Protein AF-A0A8S3WJW8-F1 (afdb_monomer_lite)

InterPro domains:
  IPR026142 Protein phosphatase 1 regulatory subunit 36 [PF14895] (44-199)
  IPR026142 Protein phosphatase 1 regulatory subunit 36 [PTHR21055] (54-185)

Radius of gyration: 20.59 Å; chains: 1; bounding box: 72×55×47 Å

Organism: Parnassius apollo (NCBI:txid110799)

Secondary structure (DSSP, 8-state):
------------TTTTEEEEEETTTTEEEEEE-HHHHHHHHHHHSPP-HHHHHHHHHHHHHHHHHHHHHHHHHHHHHHT-GGGGGT-S-STTS-----HHHHHHHHHHHHHHHHHHHHHHTTT--HHHHHHHHHHHHS-TTT-HHHHHH---HHHHS-HHHHHHHH-S------GGGPPPHHHHHHT--S---HHHHHTTT-----

Structure (mmCIF, N/CA/C/O backbone):
data_AF-A0A8S3WJW8-F1
#
_entry.id   AF-A0A8S3WJW8-F1
#
loop_
_atom_site.group_PDB
_atom_site.id
_atom_site.type_symbol
_atom_site.label_atom_id
_atom_site.label_alt_id
_atom_site.label_comp_id
_atom_site.label_asym_id
_atom_site.label_entity_id
_atom_site.label_seq_id
_atom_site.pdbx_PDB_ins_code
_atom_site.Cartn_x
_atom_site.Cartn_y
_atom_site.Cartn_z
_atom_site.occupancy
_atom_site.B_iso_or_equiv
_atom_site.auth_seq_id
_atom_site.auth_comp_id
_atom_site.auth_asym_id
_atom_site.auth_atom_id
_atom_site.pdbx_PDB_model_num
ATOM 1 N N . MET A 1 1 ? -45.424 -25.612 3.366 1.00 46.12 1 MET A N 1
ATOM 2 C CA . MET A 1 1 ? -44.063 -25.651 2.806 1.00 46.12 1 MET A CA 1
ATOM 3 C C . MET A 1 1 ? -43.985 -24.552 1.771 1.00 46.12 1 MET A C 1
ATOM 5 O O . MET A 1 1 ? -44.535 -24.710 0.690 1.00 46.12 1 MET A O 1
ATOM 9 N N . ALA A 1 2 ? -43.446 -23.417 2.182 1.00 39.75 2 ALA A N 1
ATOM 10 C CA . ALA A 1 2 ? -42.940 -22.352 1.331 1.00 39.75 2 ALA A CA 1
ATOM 11 C C . ALA A 1 2 ? -41.837 -21.721 2.183 1.00 39.75 2 ALA A C 1
ATOM 13 O O . ALA A 1 2 ? -42.083 -21.451 3.359 1.00 39.75 2 ALA A O 1
ATOM 14 N N . ASP A 1 3 ? -40.638 -21.704 1.624 1.00 44.06 3 ASP A N 1
ATOM 15 C CA . ASP A 1 3 ? -39.371 -21.596 2.328 1.00 44.06 3 ASP A CA 1
ATOM 16 C C . ASP A 1 3 ? -39.134 -20.191 2.895 1.00 44.06 3 ASP A C 1
ATOM 18 O O . ASP A 1 3 ? -39.492 -19.186 2.279 1.00 44.06 3 ASP A O 1
ATOM 22 N N . ASP A 1 4 ? -38.545 -20.158 4.091 1.00 48.00 4 ASP A N 1
ATOM 23 C CA . ASP A 1 4 ? -37.957 -18.972 4.704 1.00 48.00 4 ASP A CA 1
ATOM 24 C C . ASP A 1 4 ? -36.662 -18.641 3.944 1.00 48.00 4 ASP A C 1
ATOM 26 O O . ASP A 1 4 ? -35.601 -19.206 4.219 1.00 48.00 4 ASP A O 1
ATOM 30 N N . ASP A 1 5 ? -36.751 -17.742 2.966 1.00 48.47 5 ASP A N 1
ATOM 31 C CA . ASP A 1 5 ? -35.581 -17.079 2.394 1.00 48.47 5 ASP A CA 1
ATOM 32 C C . ASP A 1 5 ? -35.149 -15.956 3.354 1.00 48.47 5 ASP A C 1
ATOM 34 O O . ASP A 1 5 ? -35.581 -14.807 3.242 1.00 48.47 5 ASP A O 1
ATOM 38 N N . ASP A 1 6 ? -34.297 -16.303 4.325 1.00 46.00 6 ASP A N 1
ATOM 39 C CA . ASP A 1 6 ? -33.446 -15.354 5.054 1.00 46.00 6 ASP A CA 1
ATOM 40 C C . ASP A 1 6 ? -32.476 -14.701 4.044 1.00 46.00 6 ASP A C 1
ATOM 42 O O . ASP A 1 6 ? -31.305 -15.077 3.907 1.00 46.00 6 ASP A O 1
ATOM 46 N N . GLU A 1 7 ? -32.969 -13.719 3.285 1.00 44.12 7 GLU A N 1
ATOM 47 C CA . GLU A 1 7 ? -32.123 -12.776 2.562 1.00 44.12 7 GLU A CA 1
ATOM 48 C C . GLU A 1 7 ? -31.361 -11.946 3.598 1.00 44.12 7 GLU A C 1
ATOM 50 O O . GLU A 1 7 ? -31.848 -10.940 4.114 1.00 44.12 7 GLU A O 1
ATOM 55 N N . GLY A 1 8 ? -30.153 -12.405 3.934 1.00 37.91 8 GLY A N 1
ATOM 56 C CA . GLY A 1 8 ? -29.217 -11.662 4.762 1.00 37.91 8 GLY A CA 1
ATOM 57 C C . GLY A 1 8 ? -29.094 -10.231 4.247 1.00 37.91 8 GLY A C 1
ATOM 58 O O . GLY A 1 8 ? -28.684 -10.014 3.107 1.00 37.91 8 GLY A O 1
ATOM 59 N N . GLU A 1 9 ? -29.474 -9.282 5.101 1.00 40.47 9 GLU A N 1
ATOM 60 C CA . GLU A 1 9 ? -29.448 -7.837 4.892 1.00 40.47 9 GLU A CA 1
ATOM 61 C C . GLU A 1 9 ? -28.026 -7.394 4.508 1.00 40.47 9 GLU A C 1
ATOM 63 O O . GLU A 1 9 ? -27.169 -7.083 5.335 1.00 40.47 9 GLU A O 1
ATOM 68 N N . PHE A 1 10 ? -27.732 -7.465 3.210 1.00 37.25 10 PHE A N 1
ATOM 69 C CA . PHE A 1 10 ? -26.458 -7.074 2.633 1.00 37.25 10 PHE A CA 1
ATOM 70 C C . PHE A 1 10 ? -26.481 -5.552 2.517 1.00 37.25 10 PHE A C 1
ATOM 72 O O . PHE A 1 10 ? -27.014 -5.011 1.548 1.00 37.25 10 PHE A O 1
ATOM 79 N N . GLY A 1 11 ? -25.925 -4.873 3.523 1.00 42.09 11 GLY A N 1
ATOM 80 C CA . GLY A 1 11 ? -25.843 -3.416 3.548 1.00 42.09 11 GLY A CA 1
ATOM 81 C C . GLY A 1 11 ? -25.349 -2.852 2.212 1.00 42.09 11 GLY A C 1
ATOM 82 O O . GLY A 1 11 ? -24.380 -3.345 1.614 1.00 42.09 11 GLY A O 1
ATOM 83 N N . GLY A 1 12 ? -26.074 -1.862 1.693 1.00 35.47 12 GLY A N 1
ATOM 84 C CA . GLY A 1 12 ? -25.834 -1.256 0.391 1.00 35.47 12 GLY A CA 1
ATOM 85 C C . GLY A 1 12 ? -24.409 -0.715 0.219 1.00 35.47 12 GLY A C 1
ATOM 86 O O . GLY A 1 12 ? -23.706 -0.387 1.168 1.00 35.47 12 GLY A O 1
ATOM 87 N N . LEU A 1 13 ? -23.991 -0.557 -1.043 1.00 38.19 13 LEU A N 1
ATOM 88 C CA . LEU A 1 13 ? -22.652 -0.125 -1.495 1.00 38.19 13 LEU A CA 1
ATOM 89 C C . LEU A 1 13 ? -22.117 1.184 -0.861 1.00 38.19 13 LEU A C 1
ATOM 91 O O . LEU A 1 13 ? -20.929 1.481 -0.983 1.00 38.19 13 LEU A O 1
ATOM 95 N N . TYR A 1 14 ? -22.992 1.956 -0.219 1.00 46.44 14 TYR A N 1
ATOM 96 C CA . TYR A 1 14 ? -22.725 3.262 0.387 1.00 46.44 14 TYR A CA 1
ATOM 97 C C . TYR A 1 14 ? -23.204 3.355 1.840 1.00 46.44 14 TYR A C 1
ATOM 99 O O . TYR A 1 14 ? -23.274 4.450 2.396 1.00 46.44 14 TYR A O 1
ATOM 107 N N . GLU A 1 15 ? -23.567 2.233 2.453 1.00 45.28 15 GLU A N 1
ATOM 108 C CA . GLU A 1 15 ? -23.966 2.218 3.852 1.00 45.28 15 GLU A CA 1
ATOM 109 C C . GLU A 1 15 ? -22.736 2.322 4.757 1.00 45.28 15 GLU A C 1
ATOM 111 O O . GLU A 1 15 ? -21.673 1.780 4.466 1.00 45.28 15 GLU A O 1
ATOM 116 N N . GLY A 1 16 ? -22.860 3.084 5.845 1.00 55.75 16 GLY A N 1
ATOM 117 C CA . GLY A 1 16 ? -21.800 3.211 6.847 1.00 55.75 16 GLY A CA 1
ATOM 118 C C . GLY A 1 16 ? -20.841 4.395 6.683 1.00 55.75 16 GLY A C 1
ATOM 119 O O . GLY A 1 16 ? -19.995 4.568 7.556 1.00 55.75 16 GLY A O 1
ATOM 120 N N . GLY A 1 17 ? -21.000 5.249 5.667 1.00 66.12 17 GLY A N 1
ATOM 121 C CA . GLY A 1 17 ? -20.184 6.456 5.459 1.00 66.12 17 GLY A CA 1
ATOM 122 C C . GLY A 1 17 ? -20.984 7.684 5.019 1.00 66.12 17 GLY A C 1
ATOM 123 O O . GLY A 1 17 ? -22.210 7.632 4.918 1.00 66.12 17 GLY A O 1
ATOM 124 N N . HIS A 1 18 ? -20.297 8.788 4.728 1.00 68.69 18 HIS A N 1
ATOM 125 C CA . HIS A 1 18 ? -20.907 10.003 4.190 1.00 68.69 18 HIS A CA 1
ATOM 126 C C . HIS A 1 18 ? -20.092 10.582 3.031 1.00 68.69 18 HIS A C 1
ATOM 128 O O . HIS A 1 18 ? -18.869 10.448 2.951 1.00 68.69 18 HIS A O 1
ATOM 134 N N . TRP A 1 19 ? -20.796 11.228 2.103 1.00 68.12 19 TRP A N 1
ATOM 135 C CA . TRP A 1 19 ? -20.166 11.976 1.025 1.00 68.12 19 TRP A CA 1
ATOM 136 C C . TRP A 1 19 ? -19.875 13.391 1.503 1.00 68.12 19 TRP A C 1
ATOM 138 O O . TRP A 1 19 ? -20.786 14.127 1.880 1.00 68.12 19 TRP A O 1
ATOM 148 N N . VAL A 1 20 ? -18.607 13.774 1.457 1.00 70.50 20 VAL A N 1
ATOM 149 C CA . VAL A 1 20 ? -18.179 15.147 1.694 1.00 70.50 20 VAL A CA 1
ATOM 150 C C . VAL A 1 20 ? -17.858 15.765 0.347 1.00 70.50 20 VAL A C 1
ATOM 152 O O . VAL A 1 20 ? -17.058 15.230 -0.424 1.00 70.50 20 VAL A O 1
ATOM 155 N N . TRP A 1 21 ? -18.514 16.884 0.051 1.00 69.94 21 TRP A N 1
ATOM 156 C CA . TRP A 1 21 ? -18.088 17.744 -1.039 1.00 69.94 21 TRP A CA 1
ATOM 157 C C . TRP A 1 21 ? -16.774 18.404 -0.639 1.00 69.94 21 TRP A C 1
ATOM 159 O O . TRP A 1 21 ? -16.710 19.101 0.374 1.00 69.94 21 TRP A O 1
ATOM 169 N N . ASP A 1 22 ? -15.728 18.150 -1.414 1.00 60.66 22 ASP A N 1
ATOM 170 C CA . ASP A 1 22 ? -14.438 18.786 -1.212 1.00 60.66 22 ASP A CA 1
ATOM 171 C C . ASP A 1 22 ? -14.284 19.937 -2.209 1.00 60.66 22 ASP A C 1
ATOM 173 O O . ASP A 1 22 ? -14.071 19.737 -3.410 1.00 60.66 22 ASP A O 1
ATOM 177 N N . ASP A 1 23 ? -14.391 21.161 -1.689 1.00 60.78 23 ASP A N 1
ATOM 178 C CA . ASP A 1 23 ? -14.270 22.397 -2.463 1.00 60.78 23 ASP A CA 1
ATOM 179 C C . ASP A 1 23 ? -12.900 22.554 -3.137 1.00 60.78 23 ASP A C 1
ATOM 181 O O . ASP A 1 23 ? -12.793 23.226 -4.166 1.00 60.78 23 ASP A O 1
ATOM 185 N N . THR A 1 24 ? -11.856 21.916 -2.601 1.00 53.72 24 THR A N 1
ATOM 186 C CA . THR A 1 24 ? -10.487 21.993 -3.131 1.00 53.72 24 THR A CA 1
ATOM 187 C C . THR A 1 24 ? -10.364 21.239 -4.444 1.00 53.72 24 THR A C 1
ATOM 189 O O . THR A 1 24 ? -9.654 21.673 -5.352 1.00 53.72 24 THR A O 1
ATOM 192 N N . VAL A 1 25 ? -11.062 20.110 -4.550 1.00 55.44 25 VAL A N 1
ATOM 193 C CA . VAL A 1 25 ? -10.974 19.214 -5.708 1.00 55.44 25 VAL A CA 1
ATOM 194 C C . VAL A 1 25 ? -12.231 19.162 -6.546 1.00 55.44 25 VAL A C 1
ATOM 196 O O . VAL A 1 25 ? -12.248 18.467 -7.560 1.00 55.44 25 VAL A O 1
ATOM 199 N N . GLN A 1 26 ? -13.250 19.932 -6.162 1.00 66.56 26 GLN A N 1
ATOM 200 C CA . GLN A 1 26 ? -14.516 20.034 -6.881 1.00 66.56 26 GLN A CA 1
ATOM 201 C C . GLN A 1 26 ? -15.124 18.643 -7.126 1.00 66.56 26 GLN A C 1
ATOM 203 O O . GLN A 1 26 ? -15.595 18.335 -8.223 1.00 66.56 26 GLN A O 1
ATOM 208 N N . ALA A 1 27 ? -15.059 17.776 -6.112 1.00 59.03 27 ALA A N 1
ATOM 209 C CA . ALA A 1 27 ? -15.504 16.393 -6.207 1.00 59.03 27 ALA A CA 1
ATOM 210 C C . ALA A 1 27 ? -16.142 15.905 -4.901 1.00 59.03 27 ALA A C 1
ATOM 212 O O . ALA A 1 27 ? -15.812 16.361 -3.807 1.00 59.03 27 ALA A O 1
ATOM 213 N N . LEU A 1 28 ? -17.049 14.934 -5.034 1.00 55.97 28 LEU A N 1
ATOM 214 C CA . LEU A 1 28 ? -17.613 14.195 -3.907 1.00 55.97 28 LEU A CA 1
ATOM 215 C C . LEU A 1 28 ? -16.642 13.087 -3.487 1.00 55.97 28 LEU A C 1
ATOM 217 O O . LEU A 1 28 ? -16.317 12.200 -4.279 1.00 55.97 28 LEU A O 1
ATOM 221 N N . ILE A 1 29 ? -16.213 13.120 -2.227 1.00 62.00 29 ILE A N 1
ATOM 222 C CA . ILE A 1 29 ? -15.366 12.097 -1.611 1.00 62.00 29 ILE A CA 1
ATOM 223 C C . ILE A 1 29 ? -16.224 11.296 -0.634 1.00 62.00 29 ILE A C 1
ATOM 225 O O . ILE A 1 29 ? -16.871 11.870 0.237 1.00 62.00 29 ILE A O 1
ATOM 229 N N . PHE A 1 30 ? -16.240 9.969 -0.769 1.00 63.41 30 PHE A N 1
ATOM 230 C CA . PHE A 1 30 ? -16.905 9.104 0.206 1.00 63.41 30 PHE A CA 1
ATOM 231 C C . PHE A 1 30 ? -15.933 8.766 1.328 1.00 63.41 30 PHE A C 1
ATOM 233 O O . PHE A 1 30 ? -14.874 8.179 1.089 1.00 63.41 30 PHE A O 1
ATOM 240 N N . ILE A 1 31 ? -16.319 9.115 2.546 1.00 66.00 31 ILE A N 1
ATOM 241 C CA . ILE A 1 31 ? -15.604 8.779 3.769 1.00 66.00 31 ILE A CA 1
ATOM 242 C C . ILE A 1 31 ? -16.373 7.636 4.425 1.00 66.00 31 ILE A C 1
ATOM 244 O O . ILE A 1 31 ? -17.555 7.788 4.727 1.00 66.00 31 ILE A O 1
ATOM 248 N N . SER A 1 32 ? -15.725 6.482 4.607 1.00 68.81 32 SER A N 1
ATOM 249 C CA . SER A 1 32 ? -16.309 5.420 5.429 1.00 68.81 32 SER A CA 1
ATOM 250 C C . SER A 1 32 ? -16.185 5.822 6.894 1.00 68.81 32 SER A C 1
ATOM 252 O O . SER A 1 32 ? -15.076 6.043 7.373 1.00 68.81 32 SER A O 1
ATOM 254 N N . ASP A 1 33 ? -17.309 5.889 7.605 1.00 69.94 33 ASP A N 1
ATOM 255 C CA . ASP A 1 33 ? -17.321 6.158 9.046 1.00 69.94 33 ASP A CA 1
ATOM 256 C C . ASP A 1 33 ? -17.252 4.860 9.852 1.00 69.94 33 ASP A C 1
ATOM 258 O O . ASP A 1 33 ? -17.332 4.884 11.074 1.00 69.94 33 ASP A O 1
ATOM 262 N N . GLU A 1 34 ? -17.157 3.707 9.194 1.00 72.25 34 GLU A N 1
ATOM 263 C CA . GLU A 1 34 ? -17.368 2.419 9.842 1.00 72.25 34 GLU A CA 1
ATOM 264 C C . GLU A 1 34 ? -16.262 2.088 10.849 1.00 72.25 34 GLU A C 1
ATOM 266 O O . GLU A 1 34 ? -16.548 1.653 11.962 1.00 72.25 34 GLU A O 1
ATOM 271 N N . MET A 1 35 ? -15.004 2.377 10.508 1.00 70.44 35 MET A N 1
ATOM 272 C CA . MET A 1 35 ? -13.880 2.263 11.442 1.00 70.44 35 MET A CA 1
ATOM 273 C C . MET A 1 35 ? -14.036 3.224 12.625 1.00 70.44 35 MET A C 1
ATOM 275 O O . MET A 1 35 ? -13.904 2.798 13.770 1.00 70.44 35 MET A O 1
ATOM 279 N N . GLY A 1 36 ? -14.405 4.482 12.368 1.00 74.06 36 GLY A N 1
ATOM 280 C CA . GLY A 1 36 ? -14.655 5.475 13.416 1.00 74.06 36 GLY A CA 1
ATOM 281 C C . GLY A 1 36 ? -15.807 5.084 14.348 1.00 74.06 36 GLY A C 1
ATOM 282 O O . GLY A 1 36 ? -15.671 5.162 15.565 1.00 74.06 36 GLY A O 1
ATOM 283 N N . LYS A 1 37 ? -16.918 4.581 13.798 1.00 78.00 37 LYS A N 1
ATOM 284 C CA . LYS A 1 37 ? -18.063 4.063 14.563 1.00 78.00 37 LYS A CA 1
ATOM 285 C C . LYS A 1 37 ? -17.666 2.859 15.410 1.00 78.00 37 LYS A C 1
ATOM 287 O O . LYS A 1 37 ? -17.979 2.831 16.595 1.00 78.00 37 LYS A O 1
ATOM 292 N N . ARG A 1 38 ? -16.925 1.903 14.839 1.00 77.75 38 ARG A N 1
ATOM 293 C CA . ARG A 1 38 ? -16.424 0.731 15.576 1.00 77.75 38 ARG A CA 1
ATOM 294 C C . ARG A 1 38 ? -15.489 1.126 16.716 1.00 77.75 38 ARG A C 1
ATOM 296 O O . ARG A 1 38 ? -15.554 0.496 17.764 1.00 77.75 38 ARG A O 1
ATOM 303 N N . ILE A 1 39 ? -14.662 2.157 16.537 1.00 78.50 39 ILE A N 1
ATOM 304 C CA . ILE A 1 39 ? -13.791 2.687 17.597 1.00 78.50 39 ILE A CA 1
ATOM 305 C C . ILE A 1 39 ? -14.627 3.319 18.715 1.00 78.50 39 ILE A C 1
ATOM 307 O O . ILE A 1 39 ? -14.443 2.972 19.875 1.00 78.50 39 ILE A O 1
ATOM 311 N N . LEU A 1 40 ? -15.616 4.152 18.380 1.00 82.88 40 LEU A N 1
ATOM 312 C CA . LEU A 1 40 ? -16.518 4.740 19.378 1.00 82.88 40 LEU A CA 1
ATOM 313 C C . LEU A 1 40 ? -17.319 3.679 20.144 1.00 82.88 40 LEU A C 1
ATOM 315 O O . LEU A 1 40 ? -17.519 3.793 21.349 1.00 82.88 40 LEU A O 1
ATOM 319 N N . GLU A 1 41 ? -17.779 2.629 19.463 1.00 83.44 41 GLU A N 1
ATOM 320 C CA . GLU A 1 41 ? -18.418 1.494 20.129 1.00 83.44 41 GLU A CA 1
ATOM 321 C C . GLU A 1 41 ? -17.451 0.722 21.027 1.00 83.44 41 GLU A C 1
ATOM 323 O O . GLU A 1 41 ? -17.854 0.211 22.071 1.00 83.44 41 GLU A O 1
ATOM 328 N N . HIS A 1 42 ? -16.196 0.580 20.598 1.00 80.06 42 HIS A N 1
ATOM 329 C CA . HIS A 1 42 ? -15.157 -0.113 21.3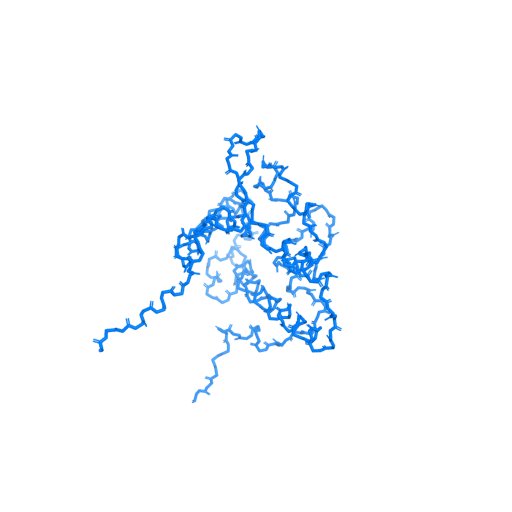51 1.00 80.06 42 HIS A CA 1
ATOM 330 C C . HIS A 1 42 ? -14.835 0.603 22.660 1.00 80.06 42 HIS A C 1
ATOM 332 O O . HIS A 1 42 ? -14.752 -0.066 23.687 1.00 80.06 42 HIS A O 1
ATOM 338 N N . ASP A 1 43 ? -14.802 1.937 22.653 1.00 82.62 43 ASP A N 1
ATOM 339 C CA . ASP A 1 43 ? -14.576 2.763 23.848 1.00 82.62 43 ASP A CA 1
ATOM 340 C C . ASP A 1 43 ? -15.626 2.535 24.950 1.00 82.62 43 ASP A C 1
ATOM 342 O O . ASP A 1 43 ? -15.344 2.707 26.137 1.00 82.62 43 ASP A O 1
ATOM 346 N N . VAL A 1 44 ? -16.843 2.129 24.576 1.00 86.00 44 VAL A N 1
ATOM 347 C CA . VAL A 1 44 ? -17.942 1.859 25.520 1.00 86.00 44 VAL A CA 1
ATOM 348 C C . VAL A 1 44 ? -17.967 0.386 25.965 1.00 86.00 44 VAL A C 1
ATOM 350 O O . VAL A 1 44 ? -18.600 0.047 26.969 1.00 86.00 44 VAL A O 1
ATOM 353 N N . LYS A 1 45 ? -17.281 -0.517 25.252 1.00 85.81 45 LYS A N 1
ATOM 354 C CA . LYS A 1 45 ? -17.274 -1.961 25.538 1.00 85.81 45 LYS A CA 1
ATOM 355 C C . LYS A 1 45 ? -16.260 -2.307 26.636 1.00 85.81 45 LYS A C 1
ATOM 357 O O . LYS A 1 45 ? -15.157 -1.772 26.707 1.00 85.81 45 LYS A O 1
ATOM 362 N N . ILE A 1 46 ? -16.618 -3.266 27.494 1.00 87.00 46 ILE A N 1
ATOM 363 C CA . ILE A 1 46 ? -15.709 -3.774 28.532 1.00 87.00 46 ILE A CA 1
ATOM 364 C C . ILE A 1 46 ? -14.576 -4.560 27.864 1.00 87.00 46 ILE A C 1
ATOM 366 O O . ILE A 1 46 ? -14.813 -5.554 27.176 1.00 87.00 46 ILE A O 1
ATOM 370 N N . ARG A 1 47 ? -13.334 -4.135 28.109 1.00 85.62 47 ARG A N 1
ATOM 371 C CA . ARG A 1 47 ? -12.132 -4.814 27.618 1.00 85.62 47 ARG A CA 1
ATOM 372 C C . ARG A 1 47 ? -11.902 -6.108 28.389 1.00 85.62 47 ARG A C 1
ATOM 374 O O . ARG A 1 47 ? -11.877 -6.120 29.618 1.00 85.62 47 ARG A O 1
ATOM 381 N N . THR A 1 48 ? -11.700 -7.194 27.653 1.00 90.69 48 THR A N 1
ATOM 382 C CA . THR A 1 48 ? -11.306 -8.495 28.208 1.00 90.69 48 THR A CA 1
ATOM 383 C C . THR A 1 48 ? -9.919 -8.880 27.694 1.00 90.69 48 THR A C 1
ATOM 385 O O . THR A 1 48 ? -9.559 -8.481 26.583 1.00 90.69 48 THR A O 1
ATOM 388 N N . PRO A 1 49 ? -9.143 -9.692 28.431 1.00 93.19 49 PRO A N 1
ATOM 389 C CA . PRO A 1 49 ? -7.858 -10.192 27.938 1.00 93.19 49 PRO A CA 1
ATOM 390 C C . PRO A 1 49 ? -7.972 -10.893 26.574 1.00 93.19 49 PRO A C 1
ATOM 392 O O . PRO A 1 49 ? -7.112 -10.740 25.715 1.00 93.19 49 PRO A O 1
ATOM 395 N N . GLN A 1 50 ? -9.074 -11.608 26.332 1.00 91.25 50 GLN A N 1
ATOM 396 C CA . GLN A 1 50 ? -9.349 -12.271 25.056 1.00 91.25 50 GLN A CA 1
ATOM 397 C C . GLN A 1 50 ? -9.513 -11.277 23.901 1.00 91.25 50 GLN A C 1
ATOM 399 O O . GLN A 1 50 ? -9.033 -11.544 22.802 1.00 91.25 50 GLN A O 1
ATOM 404 N N . SER A 1 51 ? -10.157 -10.128 24.140 1.00 88.44 51 SER A N 1
ATOM 405 C CA . SER A 1 51 ? -10.302 -9.090 23.108 1.00 88.44 51 SER A CA 1
ATOM 406 C C . SER A 1 51 ? -8.957 -8.500 22.679 1.00 88.44 51 SER A C 1
ATOM 408 O O . SER A 1 51 ? -8.747 -8.253 21.497 1.00 88.44 51 SER A O 1
ATOM 410 N N . GLU A 1 52 ? -8.020 -8.346 23.616 1.00 87.94 52 GLU A N 1
ATOM 411 C CA . GLU A 1 52 ? -6.675 -7.850 23.322 1.00 87.94 52 GLU A CA 1
ATOM 412 C C . GLU A 1 52 ? -5.854 -8.866 22.517 1.00 87.94 52 GLU A C 1
ATOM 414 O O . GLU A 1 52 ? -5.201 -8.497 21.543 1.00 87.94 52 GLU A O 1
ATOM 419 N N . ILE A 1 53 ? -5.930 -10.153 22.878 1.00 92.38 53 ILE A N 1
ATOM 420 C CA . ILE A 1 53 ? -5.272 -11.234 22.128 1.00 92.38 53 ILE A CA 1
ATOM 421 C C . ILE A 1 53 ? -5.766 -11.252 20.677 1.00 92.38 53 ILE A C 1
ATOM 423 O O . ILE A 1 53 ? -4.954 -11.255 19.754 1.00 92.38 53 ILE A O 1
ATOM 427 N N . LEU A 1 54 ? -7.086 -11.209 20.479 1.00 90.81 54 LEU A N 1
ATOM 428 C CA . LEU A 1 54 ? -7.695 -11.255 19.151 1.00 90.81 54 LEU A CA 1
ATOM 429 C C . LEU A 1 54 ? -7.314 -10.037 18.292 1.00 90.81 54 LEU A C 1
ATOM 431 O O . LEU A 1 54 ? -7.018 -10.170 17.107 1.00 90.81 54 LEU A O 1
ATOM 435 N N . GLU A 1 55 ? -7.302 -8.838 18.875 1.00 87.06 55 GLU A N 1
ATOM 436 C CA . GLU A 1 55 ? -6.896 -7.620 18.163 1.00 87.06 55 GLU A CA 1
ATOM 437 C C . GLU A 1 55 ? -5.434 -7.652 17.732 1.00 87.06 55 GLU A C 1
ATOM 439 O O . GLU A 1 55 ? -5.112 -7.226 16.620 1.00 87.06 55 GLU A O 1
ATOM 444 N N . ASN A 1 56 ? -4.556 -8.162 18.596 1.00 87.94 56 ASN A N 1
ATOM 445 C CA . ASN A 1 56 ? -3.148 -8.329 18.262 1.00 87.94 56 ASN A CA 1
ATOM 446 C C . ASN A 1 56 ? -2.975 -9.342 17.125 1.00 87.94 56 ASN A C 1
ATOM 448 O O . ASN A 1 56 ? -2.261 -9.044 16.174 1.00 87.94 56 ASN A O 1
ATOM 452 N N . GLU A 1 57 ? -3.711 -10.457 17.139 1.00 90.50 57 GLU A N 1
ATOM 453 C CA . GLU A 1 57 ? -3.689 -11.442 16.049 1.00 90.50 57 GLU A CA 1
ATOM 454 C C . GLU A 1 57 ? -4.095 -10.822 14.701 1.00 90.50 57 GLU A C 1
ATOM 456 O O . GLU A 1 57 ? -3.397 -10.983 13.699 1.00 90.50 57 GLU A O 1
ATOM 461 N N . PHE A 1 58 ? -5.183 -10.045 14.654 1.00 89.69 58 PHE A N 1
ATOM 462 C CA . PHE A 1 58 ? -5.579 -9.349 13.423 1.00 89.69 58 PHE A CA 1
ATOM 463 C C . PHE A 1 58 ? -4.543 -8.324 12.959 1.00 89.69 58 PHE A C 1
ATOM 465 O O . PHE A 1 58 ? -4.314 -8.171 11.755 1.00 89.69 58 PHE A O 1
ATOM 472 N N . ARG A 1 59 ? -3.914 -7.614 13.898 1.00 87.00 59 ARG A N 1
ATOM 473 C CA . ARG A 1 59 ? -2.890 -6.614 13.591 1.00 87.00 59 ARG A CA 1
ATOM 474 C C . ARG A 1 59 ? -1.616 -7.261 13.046 1.00 87.00 59 ARG A C 1
ATOM 476 O O . ARG A 1 59 ? -1.032 -6.733 12.094 1.00 87.00 59 ARG A O 1
ATOM 483 N N . ASP A 1 60 ? -1.226 -8.403 13.594 1.00 87.75 60 ASP A N 1
ATOM 484 C CA . ASP A 1 60 ? -0.072 -9.180 13.144 1.00 87.75 60 ASP A CA 1
ATOM 485 C C . ASP A 1 60 ? -0.335 -9.783 11.760 1.00 87.75 60 ASP A C 1
ATOM 487 O O . ASP A 1 60 ? 0.452 -9.558 10.839 1.00 87.75 60 ASP A O 1
ATOM 491 N N . ASN A 1 61 ? -1.506 -10.395 11.555 1.00 89.56 61 ASN A N 1
ATOM 492 C CA . ASN A 1 61 ? -1.938 -10.905 10.250 1.00 89.56 61 ASN A CA 1
ATOM 493 C C . ASN A 1 61 ? -1.912 -9.813 9.170 1.00 89.56 61 ASN A C 1
ATOM 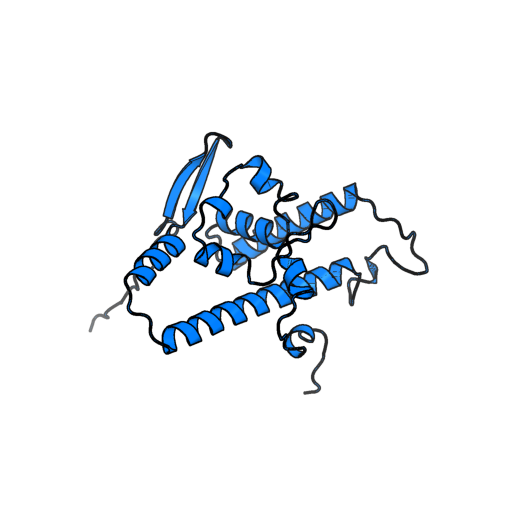495 O O . ASN A 1 61 ? -1.423 -10.023 8.058 1.00 89.56 61 ASN A O 1
ATOM 499 N N . LEU A 1 62 ? -2.409 -8.615 9.489 1.00 88.81 62 LEU A N 1
ATOM 500 C CA . LEU A 1 62 ? -2.402 -7.494 8.552 1.00 88.81 62 LEU A CA 1
ATOM 501 C C . LEU A 1 62 ? -0.974 -7.017 8.243 1.00 88.81 62 LEU A C 1
ATOM 503 O O . LEU A 1 62 ? -0.673 -6.672 7.099 1.00 88.81 62 LEU A O 1
ATOM 507 N N . SER A 1 63 ? -0.089 -7.028 9.239 1.00 89.00 63 SER A N 1
ATOM 508 C CA . SER A 1 63 ? 1.327 -6.686 9.068 1.00 89.00 63 SER A CA 1
ATOM 509 C C . SER A 1 63 ? 2.056 -7.719 8.199 1.00 89.00 63 SER A C 1
ATOM 511 O O . SER A 1 63 ? 2.880 -7.351 7.360 1.00 89.00 63 SER A O 1
ATOM 513 N N . ASP A 1 64 ? 1.724 -9.005 8.322 1.00 89.38 64 ASP A N 1
ATOM 514 C CA . ASP A 1 64 ? 2.269 -10.076 7.479 1.00 89.38 64 ASP A CA 1
ATOM 515 C C . ASP A 1 64 ? 1.800 -9.972 6.026 1.00 89.38 64 ASP A C 1
ATOM 517 O O . ASP A 1 64 ? 2.607 -10.103 5.102 1.00 89.38 64 ASP A O 1
ATOM 521 N N . LEU A 1 65 ? 0.529 -9.630 5.799 1.00 90.31 65 LEU A N 1
ATOM 522 C CA . LEU A 1 65 ? 0.024 -9.351 4.453 1.00 90.31 65 LEU A CA 1
ATOM 523 C C . LEU A 1 65 ? 0.747 -8.164 3.806 1.00 90.31 65 LEU A C 1
ATOM 525 O O . LEU A 1 65 ? 1.122 -8.233 2.632 1.00 90.31 65 LEU A O 1
ATOM 529 N N . ARG A 1 66 ? 0.998 -7.082 4.556 1.00 91.00 66 ARG A N 1
ATOM 530 C CA . ARG A 1 66 ? 1.783 -5.952 4.034 1.00 91.00 66 ARG A CA 1
ATOM 531 C C . ARG A 1 66 ? 3.214 -6.361 3.724 1.00 91.00 66 ARG A C 1
ATOM 533 O O . ARG A 1 66 ? 3.725 -5.983 2.673 1.00 91.00 66 ARG A O 1
ATOM 540 N N . LEU A 1 67 ? 3.841 -7.151 4.593 1.00 91.31 67 LEU A N 1
ATOM 541 C CA . LEU A 1 67 ? 5.192 -7.655 4.375 1.00 91.31 67 LEU A CA 1
ATOM 542 C C . LEU A 1 67 ? 5.291 -8.483 3.087 1.00 91.31 67 LEU A C 1
ATOM 544 O O . LEU A 1 67 ? 6.255 -8.321 2.341 1.00 91.31 67 LEU A O 1
ATOM 548 N N . LEU A 1 68 ? 4.295 -9.319 2.782 1.00 91.69 68 LEU A N 1
ATOM 549 C CA . LEU A 1 68 ? 4.259 -10.088 1.533 1.00 91.69 68 LEU A CA 1
ATOM 550 C C . LEU A 1 68 ? 4.249 -9.185 0.302 1.00 91.69 68 LEU A C 1
ATOM 552 O O . LEU A 1 68 ? 5.075 -9.344 -0.600 1.00 91.69 68 LEU A O 1
ATOM 556 N N . VAL A 1 69 ? 3.368 -8.185 0.291 1.00 92.44 69 VAL A N 1
ATOM 557 C CA . VAL A 1 69 ? 3.314 -7.199 -0.796 1.00 92.44 69 VAL A CA 1
ATOM 558 C C . VAL A 1 69 ? 4.630 -6.415 -0.875 1.00 92.44 69 VAL A C 1
ATOM 560 O O . VAL A 1 69 ? 5.146 -6.164 -1.966 1.00 92.44 69 VAL A O 1
ATOM 563 N N . ALA A 1 70 ? 5.222 -6.076 0.272 1.00 92.38 70 ALA A N 1
ATOM 564 C CA . ALA A 1 70 ? 6.482 -5.351 0.347 1.00 92.38 70 ALA A CA 1
ATOM 565 C C . ALA A 1 70 ? 7.662 -6.171 -0.184 1.00 92.38 70 ALA A C 1
ATOM 567 O O . ALA A 1 70 ? 8.531 -5.623 -0.868 1.00 92.38 70 ALA A O 1
ATOM 568 N N . LYS A 1 71 ? 7.681 -7.480 0.080 1.00 90.81 71 LYS A N 1
ATOM 569 C CA . LYS A 1 71 ? 8.672 -8.429 -0.436 1.00 90.81 71 LYS A CA 1
ATOM 570 C C . LYS A 1 71 ? 8.590 -8.545 -1.954 1.00 90.81 71 LYS A C 1
ATOM 572 O O . LYS A 1 71 ? 9.626 -8.446 -2.616 1.00 90.81 71 LYS A O 1
ATOM 577 N N . GLU A 1 72 ? 7.394 -8.693 -2.522 1.00 90.44 72 GLU A N 1
ATOM 578 C CA . GLU A 1 72 ? 7.217 -8.752 -3.983 1.00 90.44 72 GLU A CA 1
ATOM 579 C C . GLU A 1 72 ? 7.632 -7.439 -4.652 1.00 90.44 72 GLU A C 1
ATOM 581 O O . GLU A 1 72 ? 8.404 -7.424 -5.617 1.00 90.44 72 GLU A O 1
ATOM 586 N N . TYR A 1 73 ? 7.210 -6.314 -4.075 1.00 91.88 73 TYR A N 1
ATOM 587 C CA . TYR A 1 73 ? 7.596 -4.996 -4.559 1.00 91.88 73 TYR A CA 1
ATOM 588 C C . TYR A 1 73 ? 9.115 -4.778 -4.496 1.00 91.88 73 TYR A C 1
ATOM 590 O O . TYR A 1 73 ? 9.730 -4.361 -5.479 1.00 91.88 73 TYR A O 1
ATOM 598 N N . SER A 1 74 ? 9.750 -5.131 -3.377 1.00 90.62 74 SER A N 1
ATOM 599 C CA . SER A 1 74 ? 11.203 -5.021 -3.202 1.00 90.62 74 SER A CA 1
ATOM 600 C C . SER A 1 74 ? 11.963 -5.920 -4.173 1.00 90.62 74 SER A C 1
ATOM 602 O O . SER A 1 74 ? 12.963 -5.490 -4.746 1.00 90.62 74 SER A O 1
ATOM 604 N N . THR A 1 75 ? 11.464 -7.135 -4.420 1.00 89.50 75 THR A N 1
ATOM 605 C CA . THR A 1 75 ? 12.034 -8.070 -5.400 1.00 89.50 75 THR A CA 1
ATOM 606 C C . THR A 1 75 ? 12.042 -7.454 -6.797 1.00 89.50 75 THR A C 1
ATOM 608 O O . THR A 1 75 ? 13.059 -7.526 -7.488 1.00 89.50 75 THR A O 1
ATOM 611 N N . MET A 1 76 ? 10.960 -6.778 -7.194 1.00 88.75 76 MET A N 1
ATOM 612 C CA . MET A 1 76 ? 10.899 -6.054 -8.465 1.00 88.75 76 MET A CA 1
ATOM 613 C C . MET A 1 76 ? 11.893 -4.885 -8.516 1.00 88.75 76 MET A C 1
ATOM 615 O O . MET A 1 76 ? 12.582 -4.715 -9.524 1.00 88.75 76 MET A O 1
ATOM 619 N N . LEU A 1 77 ? 12.009 -4.107 -7.433 1.00 87.50 77 LEU A N 1
ATOM 620 C CA . LEU A 1 77 ? 12.912 -2.953 -7.365 1.00 87.50 77 LEU A CA 1
ATOM 621 C C . LEU A 1 77 ? 14.394 -3.331 -7.445 1.00 87.50 77 LEU A C 1
ATOM 623 O O . LEU A 1 77 ? 15.164 -2.604 -8.063 1.00 87.50 77 LEU A O 1
ATOM 627 N N . ILE A 1 78 ? 14.808 -4.442 -6.830 1.00 87.00 78 ILE A N 1
ATOM 628 C CA . ILE A 1 78 ? 16.211 -4.892 -6.864 1.00 87.00 78 ILE A CA 1
ATOM 629 C C . ILE A 1 78 ? 16.538 -5.729 -8.110 1.00 87.00 78 ILE A C 1
ATOM 631 O O . ILE A 1 78 ? 17.705 -6.048 -8.353 1.00 87.00 78 ILE A O 1
ATOM 635 N N . GLY A 1 79 ? 15.529 -6.100 -8.903 1.00 86.94 79 GLY A N 1
ATOM 636 C CA . GLY A 1 79 ? 15.697 -7.005 -10.036 1.00 86.94 79 GLY A CA 1
ATOM 637 C C . GLY A 1 79 ? 15.928 -8.458 -9.625 1.00 86.94 79 GLY A C 1
ATOM 638 O O . GLY A 1 79 ? 16.756 -9.140 -10.232 1.00 86.94 79 GLY A O 1
ATOM 639 N N . GLY A 1 80 ? 15.256 -8.921 -8.573 1.00 86.31 80 GLY A N 1
ATOM 640 C CA . GLY A 1 80 ? 15.303 -10.303 -8.102 1.00 86.31 80 GLY A CA 1
ATOM 641 C C . GLY A 1 80 ? 14.461 -11.254 -8.961 1.00 86.31 80 GLY A C 1
ATOM 642 O O . GLY A 1 80 ? 13.521 -10.842 -9.647 1.00 86.31 80 GLY A O 1
ATOM 643 N N . GLY A 1 81 ? 14.813 -12.543 -8.935 1.00 84.75 81 GLY A N 1
ATOM 644 C CA . GLY A 1 81 ? 14.077 -13.602 -9.637 1.00 84.75 81 GLY A CA 1
ATOM 645 C C . GLY A 1 81 ? 13.873 -13.311 -11.129 1.00 84.75 81 GLY A C 1
ATOM 646 O O . GLY A 1 81 ? 14.817 -12.968 -11.852 1.00 84.75 81 GLY A O 1
ATOM 647 N N . ASP A 1 82 ? 12.622 -13.406 -11.578 1.00 84.62 82 ASP A N 1
ATOM 648 C CA . ASP A 1 82 ? 12.229 -13.228 -12.982 1.00 84.62 82 ASP A CA 1
ATOM 649 C C . ASP A 1 82 ? 12.352 -11.787 -13.491 1.00 84.62 82 ASP A C 1
ATOM 651 O O . ASP A 1 82 ? 12.428 -11.554 -14.703 1.00 84.62 82 ASP A O 1
ATOM 655 N N . THR A 1 83 ? 12.437 -10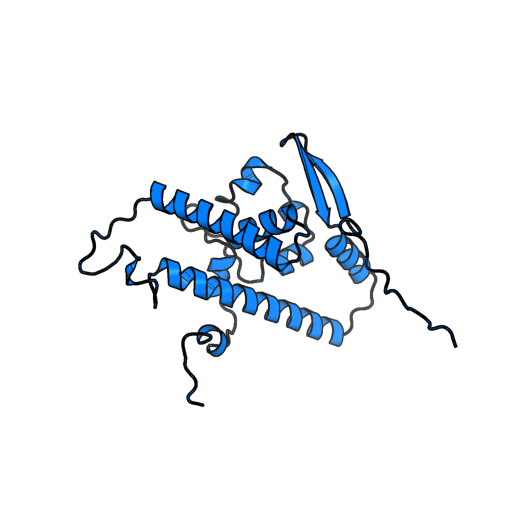.806 -12.587 1.00 85.38 83 THR A N 1
ATOM 656 C CA . THR A 1 83 ? 12.557 -9.385 -12.953 1.00 85.38 83 THR A CA 1
ATOM 657 C C . THR A 1 83 ? 13.990 -8.985 -13.327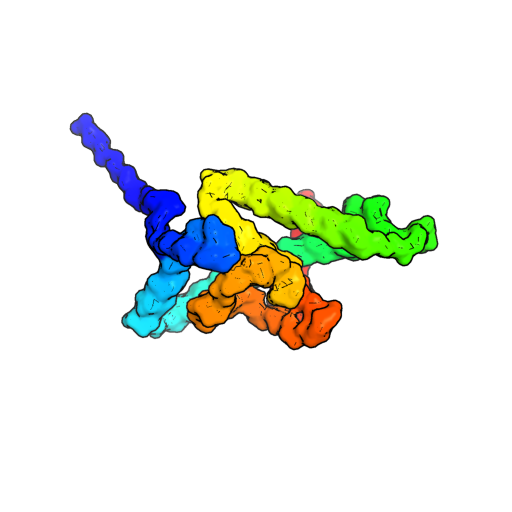 1.00 85.38 83 THR A C 1
ATOM 659 O O . THR A 1 83 ? 14.210 -7.958 -13.975 1.00 85.38 83 THR A O 1
ATOM 662 N N . ARG A 1 84 ? 14.983 -9.842 -13.039 1.00 86.50 84 ARG A N 1
ATOM 663 C CA . ARG A 1 84 ? 16.418 -9.615 -13.308 1.00 86.50 84 ARG A CA 1
ATOM 664 C C . ARG A 1 84 ? 16.732 -9.252 -14.759 1.00 86.50 84 ARG A C 1
ATOM 666 O O . ARG A 1 84 ? 17.619 -8.436 -15.038 1.00 86.50 84 ARG A O 1
ATOM 673 N N . LYS A 1 85 ? 16.016 -9.852 -15.715 1.00 86.19 85 LYS A N 1
ATOM 674 C CA . LYS A 1 85 ? 16.194 -9.557 -17.148 1.00 86.19 85 LYS A CA 1
ATOM 675 C C . LYS A 1 85 ? 15.806 -8.114 -17.485 1.00 86.19 85 LYS A C 1
ATOM 677 O O . LYS A 1 85 ? 16.505 -7.477 -18.273 1.00 86.19 85 LYS A O 1
ATOM 682 N N . PHE A 1 86 ? 14.794 -7.570 -16.813 1.00 83.38 86 PHE A N 1
ATOM 683 C CA . PHE A 1 86 ? 14.272 -6.222 -17.045 1.00 83.38 86 PHE A CA 1
ATOM 684 C C . PHE A 1 86 ? 14.982 -5.139 -16.225 1.00 83.38 86 PHE A C 1
ATOM 686 O O . PHE A 1 86 ? 15.042 -3.993 -16.659 1.00 83.38 86 PHE A O 1
ATOM 693 N N . HIS A 1 87 ? 15.571 -5.493 -15.082 1.00 84.94 87 HIS A N 1
ATOM 694 C CA . HIS A 1 87 ? 16.224 -4.527 -14.201 1.00 84.94 87 HIS A CA 1
ATOM 695 C C . HIS A 1 87 ? 17.505 -3.940 -14.814 1.00 84.94 87 HIS A C 1
ATOM 697 O O . HIS A 1 87 ? 18.365 -4.671 -15.296 1.00 84.94 87 HIS A O 1
ATOM 703 N N . HIS A 1 88 ? 17.675 -2.621 -14.814 1.00 78.88 88 HIS A N 1
ATOM 704 C CA . HIS A 1 88 ? 18.793 -1.929 -15.479 1.00 78.88 88 HIS A CA 1
ATOM 705 C C . HIS A 1 88 ? 20.124 -1.990 -14.716 1.00 78.88 88 HIS A C 1
ATOM 707 O O . HIS A 1 88 ? 21.157 -1.600 -15.272 1.00 78.88 88 HIS A O 1
ATOM 713 N N . MET A 1 89 ? 20.136 -2.495 -13.479 1.00 73.38 89 MET A N 1
ATOM 714 C CA . MET A 1 89 ? 21.368 -2.703 -12.712 1.00 73.38 89 MET A CA 1
ATOM 715 C C . MET A 1 89 ? 21.962 -4.083 -13.005 1.00 73.38 89 MET A C 1
ATOM 717 O O . MET A 1 89 ? 21.283 -5.104 -12.943 1.00 73.38 89 MET A O 1
ATOM 721 N N . GLY A 1 90 ? 23.252 -4.116 -13.338 1.00 73.12 90 GLY A N 1
ATOM 722 C CA . GLY A 1 90 ? 23.996 -5.353 -13.568 1.00 73.12 90 GLY A CA 1
ATOM 723 C C . GLY A 1 90 ? 25.439 -5.095 -14.016 1.00 73.12 90 GLY A C 1
ATOM 724 O O . GLY A 1 90 ? 25.770 -3.965 -14.393 1.00 73.12 90 GLY A O 1
ATOM 725 N N . PRO A 1 91 ? 26.314 -6.117 -13.997 1.00 73.69 91 PRO A N 1
ATOM 726 C CA . PRO A 1 91 ? 27.712 -5.988 -14.415 1.00 73.69 91 PRO A CA 1
ATOM 727 C C . PRO A 1 91 ? 27.882 -5.476 -15.850 1.00 73.69 91 PRO A C 1
ATOM 729 O O . PRO A 1 91 ? 28.779 -4.685 -16.105 1.00 73.69 91 PRO A O 1
ATOM 732 N N . GLN A 1 92 ? 26.982 -5.878 -16.751 1.00 76.00 92 GLN A N 1
ATOM 733 C CA . GLN A 1 92 ? 27.036 -5.586 -18.191 1.00 76.00 92 GLN A CA 1
ATOM 734 C C . GLN A 1 92 ? 25.990 -4.554 -18.653 1.00 76.00 92 GLN A C 1
ATOM 736 O O . GLN A 1 92 ? 25.850 -4.298 -19.846 1.00 76.00 92 GLN A O 1
ATOM 741 N N . LYS A 1 93 ? 25.206 -3.981 -17.730 1.00 79.50 93 LYS A N 1
ATOM 742 C CA . LYS A 1 93 ? 24.143 -3.020 -18.062 1.00 79.50 93 LYS A CA 1
ATOM 743 C C . LYS A 1 93 ? 24.641 -1.590 -17.870 1.00 79.50 93 LYS A C 1
ATOM 745 O O . LYS A 1 93 ? 25.604 -1.347 -17.153 1.00 79.50 93 LYS A O 1
ATOM 750 N N . LYS A 1 94 ? 23.946 -0.622 -18.474 1.00 73.44 94 LYS A N 1
ATOM 751 C CA . LYS A 1 94 ? 24.323 0.804 -18.441 1.00 73.44 94 LYS A CA 1
ATOM 752 C C . LYS A 1 94 ? 24.262 1.447 -17.041 1.00 73.44 94 LYS A C 1
ATOM 754 O O . LYS A 1 94 ? 24.630 2.610 -16.929 1.00 73.44 94 LYS A O 1
ATOM 759 N N . ARG A 1 95 ? 23.790 0.725 -16.005 1.00 73.56 95 ARG A N 1
ATOM 760 C CA . ARG A 1 95 ? 23.697 1.155 -14.588 1.00 73.56 95 ARG A CA 1
ATOM 761 C C . ARG A 1 95 ? 23.138 2.575 -14.411 1.00 73.56 95 ARG A C 1
ATOM 763 O O . ARG A 1 95 ? 23.552 3.311 -13.524 1.00 73.56 95 ARG A O 1
ATOM 770 N N . LYS A 1 96 ? 22.212 2.970 -15.286 1.00 72.75 96 LYS A N 1
ATOM 771 C CA . LYS A 1 96 ? 21.612 4.301 -15.299 1.00 72.75 96 LYS A CA 1
ATOM 772 C C . LYS A 1 96 ? 20.107 4.155 -15.148 1.00 72.75 96 LYS A C 1
ATOM 774 O O . LYS A 1 96 ? 19.455 3.679 -16.075 1.00 72.75 96 LYS A O 1
ATOM 779 N N . SER A 1 97 ? 19.592 4.556 -13.990 1.00 68.62 97 SER A N 1
ATOM 780 C CA . SER A 1 97 ? 18.160 4.791 -13.794 1.00 68.62 97 SER A CA 1
ATOM 781 C C . SER A 1 97 ? 17.758 6.031 -14.594 1.00 68.62 97 SER A C 1
ATOM 783 O O . SER A 1 97 ? 18.507 7.013 -14.646 1.00 68.62 97 SER A O 1
ATOM 785 N N . LEU A 1 98 ? 16.598 5.995 -15.243 1.00 73.25 98 LEU A N 1
ATOM 786 C CA . LEU A 1 98 ? 16.043 7.153 -15.939 1.00 73.25 98 LEU A CA 1
ATOM 787 C C . LEU A 1 98 ? 14.902 7.678 -15.076 1.00 73.25 98 LEU A C 1
ATOM 789 O O . LEU A 1 98 ? 13.759 7.301 -15.302 1.00 73.25 98 LEU A O 1
ATOM 793 N N . SER A 1 99 ? 15.229 8.548 -14.113 1.00 75.00 99 SER A N 1
ATOM 794 C CA . SER A 1 99 ? 14.316 9.007 -13.051 1.00 75.00 99 SER A CA 1
ATOM 795 C C . SER A 1 99 ? 12.901 9.332 -13.548 1.00 75.00 99 SER A C 1
ATOM 797 O O . SER A 1 99 ? 11.932 8.829 -12.993 1.00 75.00 99 SER A O 1
ATOM 799 N N . ASP A 1 100 ? 12.759 10.081 -14.647 1.00 79.94 100 ASP A N 1
ATOM 800 C CA . ASP A 1 100 ? 11.440 10.438 -15.197 1.00 79.94 100 ASP A CA 1
ATOM 801 C C . ASP A 1 100 ? 10.691 9.253 -15.816 1.00 79.94 100 ASP A C 1
ATOM 803 O O . ASP A 1 100 ? 9.465 9.163 -15.757 1.00 79.94 100 ASP A O 1
ATOM 807 N N . LYS A 1 101 ? 11.415 8.340 -16.473 1.00 83.75 101 LYS A N 1
ATOM 808 C CA . LYS A 1 101 ? 10.820 7.129 -17.045 1.00 83.75 101 LYS A CA 1
ATOM 809 C C . LYS A 1 101 ? 10.384 6.183 -15.930 1.00 83.75 101 LYS A C 1
ATOM 811 O O . LYS A 1 101 ? 9.284 5.646 -16.015 1.00 83.75 101 LYS A O 1
ATOM 816 N N . ASP A 1 102 ? 11.215 6.036 -14.907 1.00 82.75 102 ASP A N 1
ATOM 817 C CA . ASP A 1 102 ? 10.961 5.177 -13.755 1.00 82.75 102 ASP A CA 1
ATOM 818 C C . ASP A 1 102 ? 9.781 5.722 -12.932 1.00 82.75 102 ASP A C 1
ATOM 820 O O . ASP A 1 102 ? 8.881 4.963 -12.584 1.00 82.75 102 ASP A O 1
ATOM 824 N N . ALA A 1 103 ? 9.694 7.045 -12.744 1.00 84.69 103 ALA A N 1
ATOM 825 C CA . ALA A 1 103 ? 8.552 7.698 -12.104 1.00 84.69 103 ALA A CA 1
ATOM 826 C C . ALA A 1 103 ? 7.242 7.494 -12.887 1.00 84.69 103 ALA A C 1
ATOM 828 O O . ALA A 1 103 ? 6.226 7.113 -12.309 1.00 84.69 103 ALA A O 1
ATOM 829 N N . ARG A 1 104 ? 7.252 7.676 -14.217 1.00 87.75 104 ARG A N 1
ATOM 830 C CA . ARG A 1 104 ? 6.065 7.409 -15.054 1.00 87.75 104 ARG A CA 1
ATOM 831 C C . ARG A 1 104 ? 5.647 5.943 -15.018 1.00 87.75 104 ARG A C 1
ATOM 833 O O . ARG A 1 104 ? 4.452 5.654 -14.980 1.00 87.75 104 ARG A O 1
ATOM 840 N N . LEU A 1 105 ? 6.614 5.027 -15.046 1.00 88.44 105 LEU A N 1
ATOM 841 C CA . LEU A 1 105 ? 6.349 3.596 -14.952 1.00 88.44 105 LEU A CA 1
ATOM 842 C C . LEU A 1 105 ? 5.717 3.250 -13.601 1.00 88.44 105 LEU A C 1
ATOM 844 O O . LEU A 1 105 ? 4.706 2.556 -13.581 1.00 88.44 105 LEU A O 1
ATOM 848 N N . PHE A 1 106 ? 6.264 3.775 -12.503 1.00 89.69 106 PHE A N 1
ATOM 849 C CA . PHE A 1 106 ? 5.722 3.599 -11.158 1.00 89.69 106 PHE A CA 1
ATOM 850 C C . PHE A 1 106 ? 4.267 4.076 -11.061 1.00 89.69 106 PHE A C 1
ATOM 852 O O . PHE A 1 106 ? 3.400 3.303 -10.663 1.00 89.69 106 PHE A O 1
ATOM 859 N N . GLU A 1 107 ? 3.971 5.299 -11.507 1.00 90.75 107 GLU A N 1
ATOM 860 C CA . GLU A 1 107 ? 2.601 5.832 -11.488 1.00 90.75 107 GLU A CA 1
ATOM 861 C C . GLU A 1 107 ? 1.642 5.017 -12.368 1.00 90.75 107 GLU A C 1
ATOM 863 O O . GLU A 1 107 ? 0.491 4.787 -11.999 1.00 90.75 107 GLU A O 1
ATOM 868 N N . THR A 1 108 ? 2.111 4.540 -13.524 1.00 92.94 108 THR A N 1
ATOM 869 C CA . THR A 1 108 ? 1.300 3.706 -14.425 1.00 92.94 108 THR A CA 1
ATOM 870 C C . THR A 1 108 ? 0.988 2.352 -13.792 1.00 92.94 108 THR A C 1
ATOM 872 O O . THR A 1 108 ? -0.163 1.920 -13.807 1.00 92.94 108 THR A O 1
ATOM 875 N N . LEU A 1 109 ? 1.991 1.694 -13.203 1.00 92.06 109 LEU A N 1
ATOM 876 C CA . LEU A 1 109 ? 1.815 0.430 -12.488 1.00 92.06 109 LEU A CA 1
ATOM 877 C C . LEU A 1 109 ? 0.839 0.593 -11.328 1.00 92.06 109 LEU A C 1
ATOM 879 O O . LEU A 1 109 ? -0.078 -0.210 -11.195 1.00 92.06 109 LEU A O 1
ATOM 883 N N . LEU A 1 110 ? 0.980 1.659 -10.541 1.00 92.69 110 LEU A N 1
ATOM 884 C CA . LEU A 1 110 ? 0.115 1.892 -9.393 1.00 92.69 110 LEU A CA 1
ATOM 885 C C . LEU A 1 110 ? -1.347 2.105 -9.811 1.00 92.69 110 LEU A C 1
ATOM 887 O O . LEU A 1 110 ? -2.245 1.509 -9.220 1.00 92.69 110 LEU A O 1
ATOM 891 N N . ARG A 1 111 ? -1.593 2.868 -10.886 1.00 93.31 111 ARG A N 1
ATOM 892 C CA . ARG A 1 111 ? -2.938 3.028 -11.470 1.00 93.31 111 ARG A CA 1
ATOM 893 C C . ARG A 1 111 ? -3.518 1.702 -11.957 1.00 93.31 111 ARG A C 1
ATOM 895 O O . ARG A 1 111 ? -4.700 1.450 -11.746 1.00 93.31 111 ARG A O 1
ATOM 902 N N . MET A 1 112 ? -2.707 0.843 -12.578 1.00 95.62 112 MET A N 1
ATOM 903 C CA . MET A 1 112 ? -3.153 -0.501 -12.965 1.00 95.62 112 MET A CA 1
ATOM 904 C C . MET A 1 112 ? -3.487 -1.360 -11.740 1.00 95.62 112 MET A C 1
ATOM 906 O O . MET A 1 112 ? -4.517 -2.028 -11.745 1.00 95.62 112 MET A O 1
ATOM 910 N N . CYS A 1 113 ? -2.681 -1.306 -10.675 1.00 94.88 113 CYS A N 1
ATOM 911 C CA . CYS A 1 113 ? -2.958 -2.024 -9.430 1.00 94.88 113 CYS A CA 1
ATOM 912 C C . CYS A 1 113 ? -4.296 -1.604 -8.812 1.00 94.88 113 CYS A C 1
ATOM 914 O O . CYS A 1 113 ? -5.076 -2.474 -8.438 1.00 94.88 113 CYS A O 1
ATOM 916 N N . VAL A 1 114 ? -4.604 -0.302 -8.768 1.00 93.06 114 VAL A N 1
ATOM 917 C CA . VAL A 1 114 ? -5.911 0.196 -8.295 1.00 93.06 114 VAL A CA 1
ATOM 918 C C . VAL A 1 114 ? -7.058 -0.438 -9.086 1.00 93.06 114 VAL A C 1
ATOM 920 O O . VAL A 1 114 ? -8.007 -0.939 -8.490 1.00 93.06 114 VAL A O 1
ATOM 923 N N . GLN A 1 115 ? -6.952 -0.485 -10.418 1.00 95.25 115 GLN A N 1
ATOM 924 C CA . GLN A 1 115 ? -7.978 -1.099 -11.271 1.00 95.25 115 GLN A CA 1
ATOM 925 C C . GLN A 1 115 ? -8.117 -2.605 -11.020 1.00 95.25 115 GLN A C 1
ATOM 927 O O . GLN A 1 115 ? -9.233 -3.108 -10.917 1.00 95.25 115 GLN A O 1
ATOM 932 N N . ILE A 1 116 ? -7.001 -3.329 -10.890 1.00 95.88 116 ILE A N 1
ATOM 933 C CA . ILE A 1 116 ? -7.007 -4.773 -10.615 1.00 95.88 116 ILE A CA 1
ATOM 934 C C . ILE A 1 116 ? -7.672 -5.058 -9.267 1.00 95.88 116 ILE A C 1
ATOM 936 O O . ILE A 1 116 ? -8.549 -5.916 -9.194 1.00 95.88 116 ILE A O 1
ATOM 940 N N . VAL A 1 117 ? -7.297 -4.322 -8.217 1.00 94.06 117 VAL A N 1
ATOM 941 C CA . VAL A 1 117 ? -7.874 -4.486 -6.876 1.00 94.06 117 VAL A CA 1
ATOM 942 C C . VAL A 1 117 ? -9.361 -4.138 -6.885 1.00 94.06 117 VAL A C 1
ATOM 944 O O . VAL A 1 117 ? -10.165 -4.895 -6.351 1.00 94.06 117 VAL A O 1
ATOM 947 N N . TRP A 1 118 ? -9.758 -3.056 -7.555 1.00 93.00 118 TRP A N 1
ATOM 948 C CA . TRP A 1 118 ? -11.166 -2.684 -7.698 1.00 93.00 118 TRP A CA 1
ATOM 949 C C . TRP A 1 118 ? -11.995 -3.765 -8.394 1.00 93.00 118 TRP A C 1
ATOM 951 O O . TRP A 1 118 ? -13.082 -4.105 -7.929 1.00 93.00 118 TRP A O 1
ATOM 961 N N . LEU A 1 119 ? -11.478 -4.349 -9.476 1.00 93.12 119 LEU A N 1
ATOM 962 C CA . LEU A 1 119 ? -12.139 -5.460 -10.158 1.00 93.12 119 LEU A CA 1
ATOM 963 C C . LEU A 1 119 ? -12.225 -6.704 -9.264 1.00 93.12 119 LEU A C 1
ATOM 965 O O . LEU A 1 119 ? -13.292 -7.312 -9.187 1.00 93.12 119 LEU A O 1
ATOM 969 N N . ALA A 1 120 ? -11.139 -7.054 -8.571 1.00 93.19 120 ALA A N 1
ATOM 970 C CA . ALA A 1 120 ? -11.083 -8.207 -7.672 1.00 93.19 120 ALA A CA 1
ATOM 971 C C . ALA A 1 120 ? -12.046 -8.075 -6.479 1.00 93.19 120 ALA A C 1
ATOM 973 O O . ALA A 1 120 ? -12.638 -9.063 -6.059 1.00 93.19 120 ALA A O 1
ATOM 974 N N . LEU A 1 121 ? -12.261 -6.853 -5.982 1.00 88.12 121 LEU A N 1
ATOM 975 C CA . LEU A 1 121 ? -13.204 -6.541 -4.902 1.00 88.12 121 LEU A CA 1
ATOM 976 C C . LEU A 1 121 ? -14.637 -6.275 -5.403 1.00 88.12 121 LEU A C 1
ATOM 978 O O . LEU A 1 121 ? -15.444 -5.646 -4.718 1.00 88.12 121 LEU A O 1
ATOM 982 N N . GLY A 1 122 ? -14.976 -6.737 -6.610 1.00 89.38 122 GLY A N 1
ATOM 983 C CA . GLY A 1 122 ? -16.345 -6.68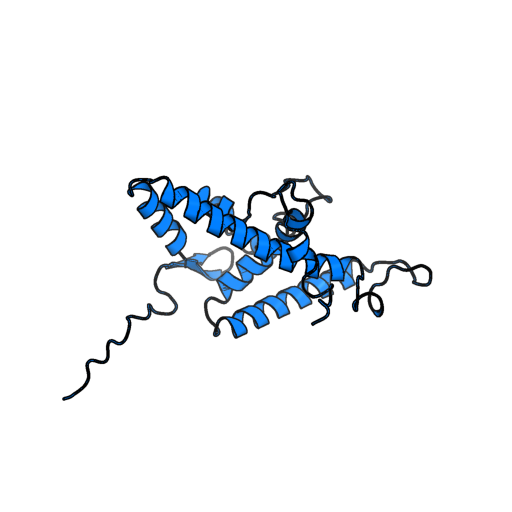6 -7.124 1.00 89.38 122 GLY A CA 1
ATOM 984 C C . GLY A 1 122 ? -16.809 -5.287 -7.532 1.00 89.38 122 GLY A C 1
ATOM 985 O O . GLY A 1 122 ? -18.001 -4.993 -7.472 1.00 89.38 122 GLY A O 1
ATOM 986 N N . ARG A 1 123 ? -15.881 -4.421 -7.956 1.00 85.44 123 ARG A N 1
ATOM 987 C CA . ARG A 1 123 ? -16.133 -3.048 -8.424 1.00 85.44 123 ARG A CA 1
ATOM 988 C C . ARG A 1 123 ? -16.743 -2.116 -7.374 1.00 85.44 123 ARG A C 1
ATOM 990 O O . ARG A 1 123 ? -17.423 -1.147 -7.713 1.00 85.44 123 ARG A O 1
ATOM 997 N N . LYS A 1 124 ? -16.452 -2.362 -6.099 1.00 79.00 124 LYS A N 1
ATOM 998 C CA . LYS A 1 124 ? -16.911 -1.540 -4.974 1.00 79.00 124 LYS A CA 1
ATOM 999 C C . LYS A 1 124 ? -15.807 -0.600 -4.481 1.00 79.00 124 LYS A C 1
ATOM 1001 O O . LYS A 1 124 ? -14.632 -0.885 -4.679 1.00 79.00 124 LYS A O 1
ATOM 1006 N N . ALA A 1 125 ? -16.188 0.516 -3.857 1.00 76.75 125 ALA A N 1
ATOM 1007 C CA . ALA A 1 125 ? -15.280 1.399 -3.110 1.00 76.75 125 ALA A CA 1
ATOM 1008 C C . ALA A 1 125 ? -14.011 1.875 -3.869 1.00 76.75 125 ALA A C 1
ATOM 1010 O O . ALA A 1 125 ? -12.913 1.894 -3.315 1.00 76.75 125 ALA A O 1
ATOM 1011 N N . PHE A 1 126 ? -14.144 2.261 -5.148 1.00 79.81 126 PHE A N 1
ATOM 1012 C CA . PHE A 1 126 ? -13.005 2.650 -6.002 1.00 79.81 126 PHE A CA 1
ATOM 1013 C C . PHE A 1 126 ? -12.108 3.723 -5.367 1.00 79.81 126 PHE A C 1
ATOM 1015 O O . PHE A 1 126 ? -10.893 3.558 -5.308 1.00 79.81 126 PHE A O 1
ATOM 1022 N N . ASN A 1 127 ? -12.711 4.802 -4.860 1.00 78.06 127 ASN A N 1
ATOM 1023 C CA . ASN A 1 127 ? -11.974 5.939 -4.304 1.00 78.06 127 ASN A CA 1
ATOM 1024 C C . ASN A 1 127 ? -11.181 5.537 -3.050 1.00 78.06 127 ASN A C 1
ATOM 1026 O O . ASN A 1 127 ? -10.042 5.955 -2.876 1.00 78.06 127 ASN A O 1
ATOM 1030 N N . GLN A 1 128 ? -11.758 4.689 -2.194 1.00 75.31 128 GLN A N 1
ATOM 1031 C CA . GLN A 1 128 ? -11.095 4.185 -0.989 1.00 75.31 128 GLN A CA 1
ATOM 1032 C C . GLN A 1 128 ? -9.924 3.282 -1.363 1.00 75.31 128 GLN A C 1
ATOM 1034 O O . GLN A 1 128 ? -8.848 3.403 -0.788 1.00 75.31 128 GLN A O 1
ATOM 1039 N N . ILE A 1 129 ? -10.106 2.423 -2.369 1.00 83.94 129 ILE A N 1
ATOM 1040 C CA . ILE A 1 129 ? -9.034 1.575 -2.898 1.00 83.94 129 ILE A CA 1
ATOM 1041 C C . ILE A 1 129 ? -7.902 2.438 -3.462 1.00 83.94 129 ILE A C 1
ATOM 1043 O O . ILE A 1 129 ? -6.736 2.174 -3.178 1.00 83.94 129 ILE A O 1
ATOM 1047 N N . GLU A 1 130 ? -8.215 3.482 -4.234 1.00 85.00 130 GLU A N 1
ATOM 1048 C CA . GLU A 1 130 ? -7.201 4.390 -4.774 1.00 85.00 130 GLU A CA 1
ATOM 1049 C C . GLU A 1 130 ? -6.415 5.089 -3.657 1.00 85.00 130 GLU A C 1
ATOM 1051 O O . GLU A 1 130 ? -5.180 5.126 -3.711 1.00 85.00 130 GLU A O 1
ATOM 1056 N N . LEU A 1 131 ? -7.102 5.591 -2.629 1.00 79.31 131 LEU A N 1
ATOM 1057 C CA . LEU A 1 131 ? -6.468 6.220 -1.470 1.00 79.31 131 LEU A CA 1
ATOM 1058 C C . LEU A 1 131 ? -5.566 5.238 -0.716 1.00 79.31 131 LEU A C 1
ATOM 1060 O O . LEU A 1 131 ? -4.397 5.548 -0.480 1.00 79.31 131 LEU A O 1
ATOM 1064 N N . GLU A 1 132 ? -6.059 4.038 -0.408 1.00 84.06 132 GLU A N 1
ATOM 1065 C CA . GLU A 1 132 ? -5.311 3.026 0.342 1.00 84.06 132 GLU A CA 1
ATOM 1066 C C . GLU A 1 132 ? -4.092 2.509 -0.427 1.00 84.06 132 GLU A C 1
ATOM 1068 O O . GLU A 1 132 ? -2.999 2.397 0.131 1.00 84.06 132 GLU A O 1
ATOM 1073 N N . VAL A 1 133 ? -4.222 2.270 -1.734 1.00 89.31 133 VAL A N 1
ATOM 1074 C CA . VAL A 1 133 ? -3.086 1.862 -2.571 1.00 89.31 133 VAL A CA 1
ATOM 1075 C C . VAL A 1 133 ? -2.032 2.972 -2.626 1.00 89.31 133 VAL A C 1
ATOM 1077 O O . VAL A 1 133 ? -0.841 2.700 -2.460 1.00 89.31 133 VAL A O 1
ATOM 1080 N N . ASN A 1 134 ? -2.432 4.236 -2.802 1.00 88.19 134 ASN A N 1
ATOM 1081 C CA . ASN A 1 134 ? -1.475 5.346 -2.788 1.00 88.19 134 ASN A CA 1
ATOM 1082 C C . ASN A 1 134 ? -0.818 5.518 -1.411 1.00 88.19 134 ASN A C 1
ATOM 1084 O O . ASN A 1 134 ? 0.391 5.735 -1.356 1.00 88.19 134 ASN A O 1
ATOM 1088 N N . ARG A 1 135 ? -1.568 5.360 -0.314 1.00 87.75 135 ARG A N 1
ATOM 1089 C CA . ARG A 1 135 ? -1.049 5.410 1.061 1.00 87.75 135 ARG A CA 1
ATOM 1090 C C . ARG A 1 135 ? 0.008 4.344 1.319 1.00 87.75 135 ARG A C 1
ATOM 1092 O O . ARG A 1 135 ? 1.030 4.629 1.927 1.00 87.75 135 ARG A O 1
ATOM 1099 N N . ILE A 1 136 ? -0.226 3.115 0.868 1.00 89.88 136 ILE A N 1
ATOM 1100 C CA . ILE A 1 136 ? 0.694 1.995 1.094 1.00 89.88 136 ILE A CA 1
ATOM 1101 C C . ILE A 1 136 ? 2.001 2.203 0.310 1.00 89.88 136 ILE A C 1
ATOM 1103 O O . ILE A 1 136 ? 3.094 2.033 0.857 1.00 89.88 136 ILE A O 1
ATOM 1107 N N . PHE A 1 137 ? 1.913 2.605 -0.962 1.00 91.31 137 PHE A N 1
ATOM 1108 C CA . PHE A 1 137 ? 3.069 2.670 -1.866 1.00 91.31 137 PHE A CA 1
ATOM 1109 C C . PHE A 1 137 ? 3.819 4.005 -1.880 1.00 91.31 137 PHE A C 1
ATOM 1111 O O . PHE A 1 137 ? 4.977 4.029 -2.305 1.00 91.31 137 PHE A O 1
ATOM 1118 N N . LYS A 1 138 ? 3.217 5.104 -1.417 1.00 88.88 138 LYS A N 1
ATOM 1119 C CA . LYS A 1 138 ? 3.842 6.434 -1.387 1.00 88.88 138 LYS A CA 1
ATOM 1120 C C . LYS A 1 138 ? 3.992 6.899 0.053 1.00 88.88 138 LYS A C 1
ATOM 1122 O O . LYS A 1 138 ? 3.122 6.673 0.884 1.00 88.88 138 LYS A O 1
ATOM 1127 N N . SER A 1 139 ? 5.107 7.555 0.357 1.00 83.88 139 SER A N 1
ATOM 1128 C CA . SER A 1 139 ? 5.218 8.279 1.623 1.00 83.88 139 SER A CA 1
ATOM 1129 C C . SER A 1 139 ? 4.382 9.554 1.579 1.00 83.88 139 SER A C 1
ATOM 1131 O O . SER A 1 139 ? 4.089 10.060 0.496 1.00 83.88 139 SER A O 1
ATOM 1133 N N . ASP A 1 140 ? 4.077 10.120 2.745 1.00 76.38 140 ASP A N 1
ATOM 1134 C CA . ASP A 1 140 ? 3.287 11.352 2.858 1.00 76.38 140 ASP A CA 1
ATOM 1135 C C . ASP A 1 140 ? 3.844 12.511 2.018 1.00 76.38 140 ASP A C 1
ATOM 1137 O O . ASP A 1 140 ? 3.073 13.314 1.518 1.00 76.38 140 ASP A O 1
ATOM 1141 N N . ILE A 1 141 ? 5.169 12.576 1.822 1.00 75.69 141 ILE A N 1
ATOM 1142 C CA . ILE A 1 141 ? 5.858 13.638 1.063 1.00 75.69 141 ILE A CA 1
ATOM 1143 C C . ILE A 1 141 ? 5.751 13.426 -0.458 1.00 75.69 141 ILE A C 1
ATOM 1145 O O . ILE A 1 141 ? 5.845 14.373 -1.236 1.00 75.69 141 ILE A O 1
ATOM 1149 N N . PHE A 1 142 ? 5.605 12.176 -0.902 1.00 76.31 142 PHE A N 1
ATOM 1150 C CA . PHE A 1 142 ? 5.542 11.817 -2.323 1.00 76.31 142 PHE A CA 1
ATOM 1151 C C . PHE A 1 142 ? 4.134 11.405 -2.765 1.00 76.31 142 PHE A C 1
ATOM 1153 O O . PHE A 1 142 ? 3.924 11.060 -3.930 1.00 76.31 142 PHE A O 1
ATOM 1160 N N . ASN A 1 143 ? 3.150 11.449 -1.865 1.00 77.31 143 ASN A N 1
ATOM 1161 C CA . ASN A 1 143 ? 1.769 11.125 -2.173 1.00 77.31 143 ASN A CA 1
ATOM 1162 C C . ASN A 1 143 ? 1.087 12.304 -2.880 1.00 77.31 143 ASN A C 1
ATOM 1164 O O . ASN A 1 143 ? 0.387 13.109 -2.273 1.00 77.31 143 ASN A O 1
ATOM 1168 N N . ALA A 1 144 ? 1.298 12.399 -4.195 1.00 71.31 144 ALA A N 1
ATOM 1169 C CA . ALA A 1 144 ? 0.697 13.441 -5.024 1.00 71.31 144 ALA A CA 1
ATOM 1170 C C . ALA A 1 144 ? -0.839 13.444 -4.963 1.00 71.31 144 ALA A C 1
ATOM 1172 O O . ALA A 1 144 ? -1.437 14.507 -5.078 1.00 71.31 144 ALA A O 1
ATOM 1173 N N . VAL A 1 145 ? -1.474 12.283 -4.762 1.00 66.44 145 VAL A N 1
ATOM 1174 C CA . VAL A 1 145 ? -2.933 12.202 -4.603 1.00 66.44 145 VAL A CA 1
ATOM 1175 C C . VAL A 1 145 ? -3.339 12.971 -3.352 1.00 66.44 145 VAL A C 1
ATOM 1177 O O . VAL A 1 145 ? -4.122 13.905 -3.451 1.00 66.44 145 VAL A O 1
ATOM 1180 N N . GLU A 1 146 ? -2.715 12.697 -2.208 1.00 66.44 146 GLU A N 1
ATOM 1181 C CA . GLU A 1 146 ? -3.009 13.441 -0.981 1.00 66.44 146 GLU A CA 1
ATOM 1182 C C . GLU A 1 146 ? -2.592 14.918 -1.054 1.00 66.44 146 GLU A C 1
ATOM 1184 O O . GLU A 1 146 ? -3.302 15.782 -0.554 1.00 66.44 146 GLU A O 1
ATOM 1189 N N . HIS A 1 147 ? -1.489 15.259 -1.723 1.00 64.38 147 HIS A N 1
ATOM 1190 C CA . HIS A 1 147 ? -1.097 16.663 -1.897 1.00 64.38 147 HIS A CA 1
ATOM 1191 C C . HIS A 1 147 ? -2.043 17.462 -2.799 1.00 64.38 147 HIS A C 1
ATOM 1193 O O . HIS A 1 147 ? -2.213 18.666 -2.584 1.00 64.38 147 HIS A O 1
ATOM 1199 N N . ASN A 1 148 ? -2.642 16.808 -3.795 1.00 63.53 148 ASN A N 1
ATOM 1200 C CA . ASN A 1 148 ? -3.633 17.416 -4.674 1.00 63.53 148 ASN A CA 1
ATOM 1201 C C . ASN A 1 148 ? -4.986 17.528 -3.974 1.00 63.53 148 ASN A C 1
ATOM 1203 O O . ASN A 1 148 ? -5.621 18.575 -4.055 1.00 63.53 148 ASN A O 1
ATOM 1207 N N . LEU A 1 149 ? -5.401 16.469 -3.274 1.00 62.06 149 LEU A N 1
ATOM 1208 C CA . LEU A 1 149 ? -6.685 16.422 -2.586 1.00 62.06 149 LEU A CA 1
ATOM 1209 C C . LEU A 1 149 ? -6.689 17.217 -1.270 1.00 62.06 149 LEU A C 1
ATOM 1211 O O . LEU A 1 149 ? -7.729 17.710 -0.861 1.00 62.06 149 LEU A O 1
ATOM 1215 N N . ARG A 1 150 ? -5.532 17.371 -0.611 1.00 65.31 150 ARG A N 1
ATOM 1216 C CA . ARG A 1 150 ? -5.353 18.036 0.696 1.00 65.31 150 ARG A CA 1
ATOM 1217 C C . ARG A 1 150 ? -6.369 17.593 1.749 1.00 65.31 150 ARG A C 1
ATOM 1219 O O . ARG A 1 150 ? -6.752 18.377 2.618 1.00 65.31 150 ARG A O 1
ATOM 1226 N N . THR A 1 151 ? -6.785 16.331 1.694 1.00 64.00 151 THR A N 1
ATOM 1227 C CA . THR A 1 151 ? -7.880 15.841 2.536 1.00 64.00 151 THR A CA 1
ATOM 1228 C C . THR A 1 151 ? -7.510 15.856 4.017 1.00 64.00 151 THR A C 1
ATOM 1230 O O . THR A 1 151 ? -8.392 15.944 4.878 1.00 64.00 151 THR A O 1
ATOM 1233 N N . GLY A 1 152 ? -6.212 15.764 4.327 1.00 66.56 152 GLY A N 1
ATOM 1234 C CA . GLY A 1 152 ? -5.692 15.598 5.672 1.00 66.56 152 GLY A CA 1
ATOM 1235 C C . GLY A 1 152 ? -6.200 14.314 6.320 1.00 66.56 152 GLY A C 1
ATOM 1236 O O . GLY A 1 152 ? -6.295 14.273 7.545 1.00 66.56 152 GLY A O 1
ATOM 1237 N N . TYR A 1 153 ? -6.580 13.294 5.539 1.00 67.50 153 TYR A N 1
ATOM 1238 C CA . TYR A 1 153 ? -7.331 12.148 6.060 1.00 67.50 153 TYR A CA 1
ATOM 1239 C C . TYR A 1 153 ? -6.589 11.440 7.201 1.00 67.50 153 TYR A C 1
ATOM 1241 O O . TYR A 1 153 ? -7.192 11.168 8.234 1.00 67.50 153 TYR A O 1
ATOM 1249 N N . LEU A 1 154 ? -5.262 11.274 7.103 1.00 69.19 154 LEU A N 1
ATOM 1250 C CA . LEU A 1 154 ? -4.451 10.695 8.183 1.00 69.19 154 LEU A CA 1
ATOM 1251 C C . LEU A 1 154 ? -4.544 11.484 9.495 1.00 69.19 154 LEU A C 1
ATOM 1253 O O . LEU A 1 154 ? -4.454 10.882 10.564 1.00 69.19 154 LEU A O 1
ATOM 1257 N N . LEU A 1 155 ? -4.698 12.812 9.441 1.00 70.25 155 LEU A N 1
ATOM 1258 C CA . LEU A 1 155 ? -4.853 13.668 10.625 1.00 70.25 155 LEU A CA 1
ATOM 1259 C C . LEU A 1 155 ? -6.259 13.574 11.223 1.00 70.25 155 LEU A C 1
ATOM 1261 O O . LEU A 1 155 ? -6.399 13.755 12.429 1.00 70.25 155 LEU A O 1
ATOM 1265 N N . LYS A 1 156 ? -7.267 13.289 10.392 1.00 71.38 156 LYS A N 1
ATOM 1266 C CA . LYS A 1 156 ? -8.669 13.119 10.800 1.00 71.38 156 LYS A CA 1
ATOM 1267 C C . LYS A 1 156 ? -8.953 11.733 11.391 1.00 71.38 156 LYS A C 1
ATOM 1269 O O . LYS A 1 156 ? -9.912 11.595 12.138 1.00 71.38 156 LYS A O 1
ATOM 1274 N N . MET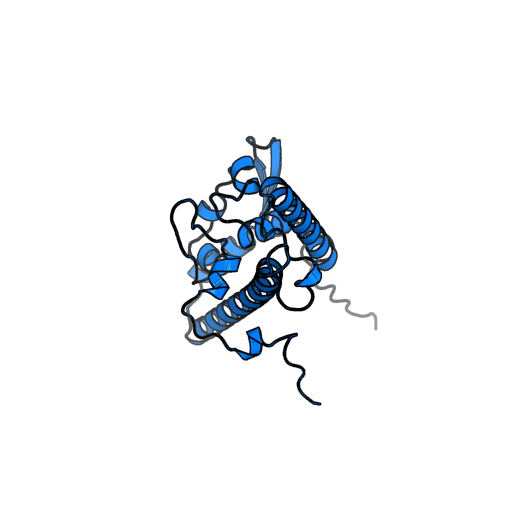 A 1 157 ? -8.117 10.740 11.081 1.00 75.62 157 MET A N 1
ATOM 1275 C CA . MET A 1 157 ? -8.206 9.389 11.643 1.00 75.62 157 MET A CA 1
ATOM 1276 C C . MET A 1 157 ? -7.920 9.366 13.146 1.00 75.62 157 MET A C 1
ATOM 1278 O O . MET A 1 157 ? -7.009 10.052 13.633 1.00 75.62 157 MET A O 1
ATOM 1282 N N . ALA A 1 158 ? -8.652 8.502 13.853 1.00 78.19 158 ALA A N 1
ATOM 1283 C CA . ALA A 1 158 ? -8.357 8.154 15.238 1.00 78.19 158 ALA A CA 1
ATOM 1284 C C . ALA A 1 158 ? -6.958 7.522 15.353 1.00 78.19 158 ALA A C 1
ATOM 1286 O O . ALA A 1 158 ? -6.384 7.029 14.375 1.00 78.19 158 ALA A O 1
ATOM 1287 N N . LYS A 1 159 ? -6.374 7.544 16.555 1.00 81.69 159 LYS A N 1
ATOM 1288 C CA . LYS A 1 159 ? -5.021 7.014 16.771 1.00 81.69 159 LYS A CA 1
ATOM 1289 C C . LYS A 1 159 ? -4.970 5.517 16.449 1.00 81.69 159 LYS A C 1
ATOM 1291 O O . LYS A 1 159 ? -4.058 5.073 15.761 1.00 81.69 159 LYS A O 1
ATOM 1296 N N . GLU A 1 160 ? -5.976 4.786 16.898 1.00 79.69 160 GLU A N 1
ATOM 1297 C CA . GLU A 1 160 ? -6.135 3.341 16.775 1.00 79.69 160 GLU A CA 1
ATOM 1298 C C . GLU A 1 160 ? -6.309 2.942 15.305 1.00 79.69 160 GLU A C 1
ATOM 1300 O O . GLU A 1 160 ? -5.664 2.012 14.825 1.00 79.69 160 GLU A O 1
ATOM 1305 N N . GLU A 1 161 ? -7.116 3.704 14.562 1.00 79.06 161 GLU A N 1
ATOM 1306 C CA . GLU A 1 161 ? -7.292 3.545 13.116 1.00 79.06 161 GLU A CA 1
ATOM 1307 C C . GLU A 1 161 ? -5.970 3.761 12.373 1.00 79.06 161 GLU A C 1
ATOM 1309 O O . GLU A 1 161 ? -5.568 2.956 11.530 1.00 79.06 161 GLU A O 1
ATOM 1314 N N . ARG A 1 162 ? -5.248 4.827 12.728 1.00 80.50 162 ARG A N 1
ATOM 1315 C CA . ARG A 1 162 ? -3.959 5.152 12.123 1.00 80.50 162 ARG A CA 1
ATOM 1316 C C . ARG A 1 162 ? -2.921 4.060 12.386 1.00 80.50 162 ARG A C 1
ATOM 1318 O O . ARG A 1 162 ? -2.197 3.685 11.465 1.00 80.50 162 ARG A O 1
ATOM 1325 N N . GLU A 1 163 ? -2.840 3.558 13.615 1.00 81.62 163 GLU A N 1
ATOM 1326 C CA . GLU A 1 163 ? -1.935 2.466 13.995 1.00 81.62 163 GLU A CA 1
ATOM 1327 C C . GLU A 1 163 ? -2.296 1.162 13.277 1.00 81.62 163 GLU A C 1
ATOM 1329 O O . GLU A 1 163 ? -1.412 0.489 12.744 1.00 81.62 163 GLU A O 1
ATOM 1334 N N . ALA A 1 164 ? -3.588 0.841 13.172 1.00 82.12 164 ALA A N 1
ATOM 1335 C CA . ALA A 1 164 ? -4.053 -0.326 12.435 1.00 82.12 164 ALA A CA 1
ATOM 1336 C C . ALA A 1 164 ? -3.696 -0.237 10.945 1.00 82.12 164 ALA A C 1
ATOM 1338 O O . ALA A 1 164 ? -3.197 -1.213 10.385 1.00 82.12 164 ALA A O 1
ATOM 1339 N N . LEU A 1 165 ? -3.905 0.918 10.302 1.00 81.62 165 LEU A N 1
ATOM 1340 C CA . LEU A 1 165 ? -3.699 1.105 8.863 1.00 81.62 165 LEU A CA 1
ATOM 1341 C C . LEU A 1 165 ? -2.232 1.252 8.460 1.00 81.62 165 LEU A C 1
ATOM 1343 O O . LEU A 1 165 ? -1.826 0.719 7.420 1.00 81.62 165 LEU A O 1
ATOM 1347 N N . LEU A 1 166 ? -1.435 2.000 9.220 1.00 82.12 166 LEU A N 1
ATOM 1348 C CA . LEU A 1 166 ? -0.025 2.234 8.902 1.00 82.12 166 LEU A CA 1
ATOM 1349 C C . LEU A 1 166 ? 0.905 1.154 9.471 1.00 82.12 166 LEU A C 1
ATOM 1351 O O . LEU A 1 166 ? 2.028 1.027 8.989 1.00 82.12 166 LEU A O 1
ATOM 1355 N N . GLY A 1 167 ? 0.439 0.374 10.448 1.00 82.81 167 GLY A N 1
ATOM 1356 C CA . GLY A 1 167 ? 1.244 -0.631 11.131 1.00 82.81 167 GLY A CA 1
ATOM 1357 C C . GLY A 1 167 ? 2.241 -0.024 12.120 1.00 82.81 167 GLY A C 1
ATOM 1358 O O . GLY A 1 167 ? 2.345 1.191 12.293 1.00 82.81 167 GLY A O 1
ATOM 1359 N N . TYR A 1 168 ? 3.003 -0.891 12.780 1.00 81.38 168 TYR A N 1
ATOM 1360 C CA . TYR A 1 168 ? 3.969 -0.489 13.808 1.00 81.38 168 TYR A CA 1
ATOM 1361 C C . TYR A 1 168 ? 5.286 0.049 13.245 1.00 81.38 168 TYR A C 1
ATOM 1363 O O . TYR A 1 168 ? 6.022 0.762 13.923 1.00 81.38 168 TYR A O 1
ATOM 1371 N N . CYS A 1 169 ? 5.600 -0.299 12.002 1.00 81.25 169 CYS A N 1
ATOM 1372 C CA . CYS A 1 169 ? 6.945 -0.192 11.448 1.00 81.25 169 CYS A CA 1
ATOM 1373 C C . CYS A 1 169 ? 7.248 1.179 10.823 1.00 81.25 169 CYS A C 1
ATOM 1375 O O . CYS A 1 169 ? 8.210 1.323 10.077 1.00 81.25 169 CYS A O 1
ATOM 1377 N N . ILE A 1 170 ? 6.435 2.205 11.081 1.00 77.62 170 ILE A N 1
ATOM 1378 C CA . ILE A 1 170 ? 6.508 3.488 10.371 1.00 77.62 170 ILE A CA 1
ATOM 1379 C C . ILE A 1 170 ? 7.792 4.243 10.733 1.00 77.62 170 ILE A C 1
ATOM 1381 O O . ILE A 1 170 ? 7.905 4.854 11.798 1.00 77.62 170 ILE A O 1
ATOM 1385 N N . HIS A 1 171 ? 8.730 4.309 9.793 1.00 72.81 171 HIS A N 1
ATOM 1386 C CA . HIS A 1 171 ? 9.896 5.174 9.912 1.00 72.81 171 HIS A CA 1
ATOM 1387 C C . HIS A 1 171 ? 9.580 6.578 9.397 1.00 72.81 171 HIS A C 1
ATOM 1389 O O . HIS A 1 171 ? 9.261 6.782 8.225 1.00 72.81 171 HIS A O 1
ATOM 1395 N N . ARG A 1 172 ? 9.717 7.575 10.278 1.00 68.31 172 ARG A N 1
ATOM 1396 C CA . ARG A 1 172 ? 9.632 9.002 9.928 1.00 68.31 172 ARG A CA 1
ATOM 1397 C C . ARG A 1 172 ? 11.008 9.543 9.555 1.00 68.31 172 ARG A C 1
ATOM 1399 O O . ARG A 1 172 ? 11.533 10.463 10.185 1.00 68.31 172 ARG A O 1
ATOM 1406 N N . ASP A 1 173 ? 11.601 8.935 8.537 1.00 66.25 173 ASP A N 1
ATOM 1407 C CA . ASP A 1 173 ? 12.847 9.425 7.963 1.00 66.25 173 ASP A CA 1
ATOM 1408 C C . ASP A 1 173 ? 12.626 10.800 7.321 1.00 66.25 173 ASP A C 1
ATOM 1410 O O . ASP A 1 173 ? 11.555 11.096 6.784 1.00 66.25 173 ASP A O 1
ATOM 1414 N N . LYS A 1 174 ? 13.640 11.668 7.384 1.00 68.25 174 LYS A N 1
ATOM 1415 C CA . LYS A 1 174 ? 13.541 13.047 6.890 1.00 68.25 174 LYS A CA 1
ATOM 1416 C C . LYS A 1 174 ? 13.960 13.134 5.418 1.00 68.25 174 LYS A C 1
ATOM 1418 O O . LYS A 1 174 ? 15.048 12.697 5.053 1.00 68.25 174 LYS A O 1
ATOM 1423 N N . LYS A 1 175 ? 13.179 13.864 4.616 1.00 70.94 175 LYS A N 1
ATOM 1424 C CA . LYS A 1 175 ? 13.529 14.302 3.248 1.00 70.94 175 LYS A CA 1
ATOM 1425 C C . LYS A 1 175 ? 13.637 13.138 2.244 1.00 70.94 175 LYS A C 1
ATOM 1427 O O . LYS A 1 175 ? 12.663 12.446 2.000 1.00 70.94 175 LYS A O 1
ATOM 1432 N N . LEU A 1 176 ? 14.793 12.963 1.601 1.00 67.12 176 LEU A N 1
ATOM 1433 C CA . LEU A 1 176 ? 14.971 12.045 0.467 1.00 67.12 176 LEU A CA 1
ATOM 1434 C C . LEU A 1 176 ? 15.121 10.577 0.882 1.00 67.12 176 LEU A C 1
ATOM 1436 O O . LEU A 1 176 ? 15.069 9.701 0.027 1.00 67.12 176 LEU A O 1
ATOM 1440 N N . THR A 1 177 ? 15.319 10.299 2.172 1.00 71.62 177 THR A N 1
ATOM 1441 C CA . THR A 1 177 ? 15.418 8.927 2.689 1.00 71.62 177 THR A CA 1
ATOM 1442 C C . THR A 1 177 ? 14.070 8.372 3.139 1.00 71.62 177 THR A C 1
ATOM 1444 O O . THR A 1 177 ? 14.014 7.231 3.585 1.00 71.62 177 THR A O 1
ATOM 1447 N N . THR A 1 178 ? 12.989 9.152 3.032 1.00 79.25 178 THR A N 1
ATOM 1448 C CA . THR A 1 178 ? 11.650 8.714 3.423 1.00 79.25 178 THR A CA 1
ATOM 1449 C C . THR A 1 178 ? 11.198 7.538 2.564 1.00 79.25 178 THR A C 1
ATOM 1451 O O . THR A 1 178 ? 11.127 7.627 1.339 1.00 79.25 178 THR A O 1
ATOM 1454 N N . ARG A 1 179 ? 10.864 6.435 3.231 1.00 83.50 179 ARG A N 1
ATOM 1455 C CA . ARG A 1 179 ? 10.328 5.218 2.620 1.00 83.50 179 ARG A CA 1
ATOM 1456 C C . ARG A 1 179 ? 8.804 5.240 2.649 1.00 83.50 179 ARG A C 1
ATOM 1458 O O . ARG A 1 179 ? 8.200 5.911 3.486 1.00 83.50 179 ARG A O 1
ATOM 1465 N N . SER A 1 180 ? 8.182 4.512 1.728 1.00 88.38 180 SER A N 1
ATOM 1466 C CA . SER A 1 180 ? 6.742 4.272 1.796 1.00 88.38 180 SER A CA 1
ATOM 1467 C C . SER A 1 180 ? 6.392 3.402 3.009 1.00 88.38 180 SER A C 1
ATOM 1469 O O . SER A 1 180 ? 7.243 2.623 3.459 1.00 88.38 180 SER A O 1
ATOM 1471 N N . PRO A 1 181 ? 5.150 3.477 3.522 1.00 89.00 181 PRO A N 1
ATOM 1472 C CA . PRO A 1 181 ? 4.682 2.578 4.576 1.00 89.00 181 PRO A CA 1
ATOM 1473 C C . PRO A 1 181 ? 4.900 1.101 4.236 1.00 89.00 181 PRO A C 1
ATOM 1475 O O . PRO A 1 181 ? 5.304 0.332 5.097 1.00 89.00 181 PRO A O 1
ATOM 1478 N N . LEU A 1 182 ? 4.745 0.717 2.967 1.00 90.81 182 LEU A N 1
ATOM 1479 C CA . LEU A 1 182 ? 5.016 -0.647 2.525 1.00 90.81 182 LEU A CA 1
ATOM 1480 C C . LEU A 1 182 ? 6.485 -1.057 2.699 1.00 90.81 182 LEU A C 1
ATOM 1482 O O . LEU A 1 182 ? 6.767 -2.125 3.227 1.00 90.81 182 LEU A O 1
ATOM 1486 N N . LEU A 1 183 ? 7.439 -0.224 2.266 1.00 89.94 183 LEU A N 1
ATOM 1487 C CA . LEU A 1 183 ? 8.864 -0.565 2.375 1.00 89.94 183 LEU A CA 1
ATOM 1488 C C . LEU A 1 183 ? 9.346 -0.615 3.825 1.00 89.94 183 LEU A C 1
ATOM 1490 O O . LEU A 1 183 ? 10.307 -1.318 4.125 1.00 89.94 183 LEU A O 1
ATOM 1494 N N . ASN A 1 184 ? 8.684 0.111 4.720 1.00 89.44 184 ASN A N 1
ATOM 1495 C CA . ASN A 1 184 ? 8.983 0.080 6.143 1.00 89.44 184 ASN A CA 1
ATOM 1496 C C . ASN A 1 184 ? 8.759 -1.303 6.776 1.00 89.44 184 ASN A C 1
ATOM 1498 O O . ASN A 1 184 ? 9.511 -1.673 7.672 1.00 89.44 184 ASN A O 1
ATOM 1502 N N . GLU A 1 185 ? 7.804 -2.091 6.276 1.00 89.19 185 GLU A N 1
ATOM 1503 C CA . GLU A 1 185 ? 7.549 -3.456 6.762 1.00 89.19 185 GLU A CA 1
ATOM 1504 C C . GLU A 1 185 ? 8.766 -4.374 6.581 1.00 89.19 185 GLU A C 1
ATOM 1506 O O . GLU A 1 185 ? 9.077 -5.173 7.458 1.00 89.19 185 GLU A O 1
ATOM 1511 N N . VAL A 1 186 ? 9.515 -4.216 5.482 1.00 87.94 186 VAL A N 1
ATOM 1512 C CA . VAL A 1 186 ? 10.707 -5.039 5.187 1.00 87.94 186 VAL A CA 1
ATOM 1513 C C . VAL A 1 186 ? 11.846 -4.774 6.171 1.00 87.94 186 VAL A C 1
ATOM 1515 O O . VAL A 1 186 ? 12.629 -5.670 6.472 1.00 87.94 186 VAL A O 1
ATOM 1518 N N . PHE A 1 187 ? 11.957 -3.540 6.664 1.00 84.31 187 PHE A N 1
ATOM 1519 C CA . PHE A 1 187 ? 13.014 -3.119 7.590 1.00 84.31 187 PHE A CA 1
ATOM 1520 C C . PHE A 1 187 ? 12.532 -3.057 9.042 1.00 84.31 187 PHE A C 1
ATOM 1522 O O . PHE A 1 187 ? 13.203 -2.478 9.902 1.00 84.31 187 PHE A O 1
ATOM 1529 N N . CYS A 1 188 ? 11.362 -3.628 9.314 1.00 86.88 188 CYS A N 1
ATOM 1530 C CA . CYS A 1 188 ? 10.771 -3.591 10.631 1.00 86.88 188 CYS A CA 1
ATOM 1531 C C . CYS A 1 188 ? 11.536 -4.472 11.616 1.00 86.88 188 CYS A C 1
ATOM 1533 O O . CYS A 1 188 ? 11.886 -5.607 11.313 1.00 86.88 188 CYS A O 1
ATOM 1535 N N . HIS A 1 189 ? 11.740 -3.967 12.831 1.00 82.88 189 HIS A N 1
ATOM 1536 C CA . HIS A 1 189 ? 12.389 -4.703 13.919 1.00 82.88 189 HIS A CA 1
ATOM 1537 C C . HIS A 1 189 ? 11.371 -5.560 14.692 1.00 82.88 189 HIS A C 1
ATOM 1539 O O . HIS A 1 189 ? 11.376 -5.572 15.921 1.00 82.88 189 HIS A O 1
ATOM 1545 N N . ARG A 1 190 ? 10.457 -6.221 13.974 1.00 85.31 190 ARG A N 1
ATOM 1546 C CA . ARG A 1 190 ? 9.513 -7.190 14.547 1.00 85.31 190 ARG A CA 1
ATOM 1547 C C . ARG A 1 190 ? 9.990 -8.603 14.247 1.00 85.31 190 ARG A C 1
ATOM 1549 O O . ARG A 1 190 ? 10.747 -8.801 13.298 1.00 85.31 190 ARG A O 1
ATOM 1556 N N . ASP A 1 191 ? 9.545 -9.567 15.044 1.00 83.88 191 ASP A N 1
ATOM 1557 C CA . ASP A 1 191 ? 9.782 -10.966 14.711 1.00 83.88 191 ASP A CA 1
ATOM 1558 C C . ASP A 1 191 ? 8.989 -11.300 13.441 1.00 83.88 191 ASP A C 1
ATOM 1560 O O . ASP A 1 191 ? 7.783 -11.049 13.356 1.00 83.88 191 ASP A O 1
ATOM 1564 N N . ILE A 1 192 ? 9.698 -11.754 12.414 1.00 82.69 192 ILE A N 1
ATOM 1565 C CA . ILE A 1 192 ? 9.136 -12.069 11.105 1.00 82.69 192 ILE A CA 1
ATOM 1566 C C . ILE A 1 192 ? 9.406 -13.541 10.861 1.00 82.69 192 ILE A C 1
ATOM 1568 O O . ILE A 1 192 ? 10.561 -13.970 10.785 1.00 82.69 192 ILE A O 1
ATOM 1572 N N . ASP A 1 193 ? 8.337 -14.301 10.643 1.00 83.94 193 ASP A N 1
ATOM 1573 C CA . ASP A 1 193 ? 8.468 -15.665 10.166 1.00 83.94 193 ASP A CA 1
ATOM 1574 C C . ASP A 1 193 ? 9.094 -15.664 8.765 1.00 83.94 193 ASP A C 1
ATOM 1576 O O . ASP A 1 193 ? 8.483 -15.285 7.763 1.00 83.94 193 ASP A O 1
ATOM 1580 N N . PHE A 1 194 ? 10.345 -16.110 8.679 1.00 80.12 194 PHE A N 1
ATOM 1581 C CA . PHE A 1 194 ? 11.094 -16.175 7.427 1.00 80.12 194 PHE A CA 1
ATOM 1582 C C . PHE A 1 194 ? 10.430 -17.090 6.385 1.00 80.12 194 PHE A C 1
ATOM 1584 O O . PHE A 1 194 ? 10.697 -16.942 5.190 1.00 80.12 194 PHE A O 1
ATOM 1591 N N . ARG A 1 195 ? 9.537 -18.004 6.797 1.00 83.44 195 ARG A N 1
ATOM 1592 C CA . ARG A 1 195 ? 8.734 -18.822 5.874 1.00 83.44 195 ARG A CA 1
ATOM 1593 C C . ARG A 1 195 ? 7.811 -17.953 5.023 1.00 83.44 195 ARG A C 1
ATOM 1595 O O . ARG A 1 195 ? 7.682 -18.212 3.829 1.00 83.44 195 ARG A O 1
ATOM 1602 N N . THR A 1 196 ? 7.267 -16.878 5.592 1.00 82.38 196 THR A N 1
ATOM 1603 C CA . THR A 1 196 ? 6.443 -15.885 4.886 1.00 82.38 196 THR A CA 1
ATOM 1604 C C . THR A 1 196 ? 7.233 -15.220 3.756 1.00 82.38 196 THR A C 1
ATOM 1606 O O . THR A 1 196 ? 6.732 -15.073 2.645 1.00 82.38 196 THR A O 1
ATOM 1609 N N . LEU A 1 197 ? 8.517 -14.918 3.975 1.00 80.25 197 LEU A N 1
ATOM 1610 C CA . LEU A 1 197 ? 9.405 -14.380 2.932 1.00 80.25 197 LEU A CA 1
ATOM 1611 C C . LEU A 1 197 ? 9.790 -15.422 1.865 1.00 80.25 197 LEU A C 1
ATOM 1613 O O . LEU A 1 197 ? 10.110 -15.057 0.731 1.00 80.25 197 LEU A O 1
ATOM 1617 N N . GLY A 1 198 ? 9.750 -16.709 2.215 1.00 77.62 198 GLY A N 1
ATOM 1618 C CA . GLY A 1 198 ? 10.005 -17.836 1.315 1.00 77.62 198 GLY A CA 1
ATOM 1619 C C . GLY A 1 198 ? 8.835 -18.195 0.393 1.00 77.62 198 GLY A C 1
ATOM 1620 O O . GLY A 1 198 ? 9.037 -18.957 -0.559 1.00 77.62 198 GLY A O 1
ATOM 1621 N N . LEU A 1 199 ? 7.638 -17.640 0.627 1.00 81.94 199 LEU A N 1
ATOM 1622 C CA . LEU A 1 199 ? 6.460 -17.887 -0.207 1.00 81.94 199 LEU A CA 1
ATOM 1623 C C . LEU A 1 199 ? 6.729 -17.485 -1.665 1.00 81.94 199 LEU A C 1
ATOM 1625 O O . LEU A 1 199 ? 7.230 -16.394 -1.957 1.00 81.94 199 LEU A O 1
ATOM 1629 N N . GLY A 1 200 ? 6.438 -18.411 -2.582 1.00 73.81 200 GLY A N 1
ATOM 1630 C CA . GLY A 1 200 ? 6.685 -18.263 -4.021 1.00 73.81 200 GLY A CA 1
ATOM 1631 C C . GLY A 1 200 ? 8.154 -18.383 -4.454 1.00 73.81 200 GLY A C 1
ATOM 1632 O O . GLY A 1 200 ? 8.437 -18.256 -5.641 1.00 73.81 200 GLY A O 1
ATOM 1633 N N . VAL A 1 201 ? 9.090 -18.621 -3.525 1.00 73.19 201 VAL A N 1
ATOM 1634 C CA . VAL A 1 201 ? 10.532 -18.769 -3.813 1.00 73.19 201 VAL A CA 1
ATOM 1635 C C . VAL A 1 201 ? 11.016 -20.184 -3.518 1.00 73.19 201 VAL A C 1
ATOM 1637 O O . VAL A 1 201 ? 11.777 -20.759 -4.296 1.00 73.19 201 VAL A O 1
ATOM 1640 N N . ILE A 1 202 ? 10.592 -20.746 -2.386 1.00 71.00 202 ILE A N 1
ATOM 1641 C CA . ILE A 1 202 ? 10.978 -22.089 -1.962 1.00 71.00 202 ILE A CA 1
ATOM 1642 C C . ILE A 1 202 ? 9.951 -23.074 -2.517 1.00 71.00 202 ILE A C 1
ATOM 1644 O O . ILE A 1 202 ? 8.801 -23.099 -2.084 1.00 71.00 202 ILE A O 1
ATOM 1648 N N . ASN A 1 203 ? 10.380 -23.907 -3.463 1.00 68.75 203 ASN A N 1
ATOM 1649 C CA . ASN A 1 203 ? 9.618 -25.087 -3.846 1.00 68.75 203 ASN A CA 1
ATOM 1650 C C . ASN A 1 203 ? 9.807 -26.130 -2.745 1.00 68.75 203 ASN A C 1
ATOM 1652 O O . ASN A 1 203 ? 10.883 -26.720 -2.626 1.00 68.75 203 ASN A O 1
ATOM 1656 N N . TYR A 1 204 ? 8.784 -26.338 -1.922 1.00 62.34 204 TYR A N 1
ATOM 1657 C CA . TYR A 1 204 ? 8.762 -27.488 -1.029 1.00 62.34 204 TYR A CA 1
ATOM 1658 C C . TYR A 1 204 ? 8.653 -28.736 -1.902 1.00 62.34 204 TYR A C 1
ATOM 1660 O O . TYR A 1 204 ? 7.716 -28.861 -2.690 1.00 62.34 204 TYR A O 1
ATOM 1668 N N . LEU A 1 205 ? 9.657 -29.613 -1.818 1.00 61.53 205 LEU A N 1
ATOM 1669 C CA . LEU A 1 205 ? 9.572 -30.935 -2.430 1.00 61.53 205 LEU A CA 1
ATOM 1670 C C . LEU A 1 205 ? 8.357 -31.629 -1.814 1.00 61.53 205 LEU A C 1
ATOM 1672 O O . LEU A 1 205 ? 8.289 -31.778 -0.593 1.00 61.53 205 LEU A O 1
ATOM 1676 N N . GLN A 1 206 ? 7.392 -31.939 -2.672 1.00 53.28 206 GLN A N 1
ATOM 1677 C CA . GLN A 1 206 ? 6.165 -32.638 -2.326 1.00 53.28 206 GLN A CA 1
ATOM 1678 C C . GLN A 1 206 ? 6.429 -34.138 -2.201 1.00 53.28 206 GLN A C 1
ATOM 1680 O O . GLN A 1 206 ? 7.245 -34.652 -3.003 1.00 53.28 206 GLN A O 1
#

pLDDT: mean 77.55, std 13.79, range [35.47, 95.88]

Sequence (206 aa):
MADDDDEGEFGGLYEGGHWVWDDTVQALIFISDEMGKRILEHDVKIRTPQSEILENEFRDNLSDLRLLVAKEYSTMLIGGGDTRKFHHMGPQKKRKSLSDKDARLFETLLRMCVQIVWLALGRKAFNQIELEVNRIFKSDIFNAVEHNLRTGYLLKMAKEEREALLGYCIHRDKKLTTRSPLLNEVFCHRDIDFRTLGLGVINYLQ

Foldseek 3Di:
DDDPPPPPCPDDLQPQWDWDQQPLQRDTDTDRCNVVVVVVVVVVDDDDPVVVVVVVVLLVVVLLVLQLVLLVVVCCQVCHDPSVVVDQDDPPHPNDDPVVVVVVVVVVVLVVVLVVVCVVVVVGDSNVSSVLSLQQADDPVGSVVCVSRVPCVLVVDDPVRNCSSLDDQQDPDDDPPHGHSSNSSNVRPDDDDCVSSCVPPDDDDD